Protein AF-A0AAD9JBN8-F1 (afdb_monomer)

Nearest PDB structures (foldseek):
  5cnj-assembly1_A  TM=7.579E-01  e=5.812E-12  Homo sapiens
  7c7s-assembly1_B  TM=8.172E-01  e=1.317E-11  Homo sapiens
  7mts-assembly1_A  TM=7.214E-01  e=2.409E-12  Homo sapiens
  8jd2-assembly1_3  TM=7.511E-01  e=1.237E-11  Homo sapiens
  3i09-assembly2_B  TM=7.087E-01  e=1.632E-10  Burkholderia mallei

Structure (mmCIF, N/CA/C/O backbone):
data_AF-A0AAD9JBN8-F1
#
_entry.id   AF-A0AAD9JBN8-F1
#
loop_
_atom_site.group_PDB
_atom_site.id
_atom_site.type_symbol
_atom_site.label_atom_id
_atom_site.label_alt_id
_atom_site.label_comp_id
_atom_site.label_asym_id
_atom_site.label_entity_id
_atom_site.label_seq_id
_atom_site.pdbx_PDB_ins_code
_atom_site.Cartn_x
_atom_site.Cartn_y
_atom_site.Cartn_z
_atom_site.occupancy
_atom_site.B_iso_or_equiv
_atom_site.auth_seq_id
_atom_site.auth_comp_id
_atom_site.auth_asym_id
_atom_site.auth_atom_id
_atom_site.pdbx_PDB_model_num
ATOM 1 N N . MET A 1 1 ? 44.262 -23.416 -54.778 1.00 40.41 1 MET A N 1
ATOM 2 C CA . MET A 1 1 ? 43.121 -22.488 -54.645 1.00 40.41 1 MET A CA 1
ATOM 3 C C . MET A 1 1 ? 42.119 -23.156 -53.715 1.00 40.41 1 MET A C 1
ATOM 5 O O . MET A 1 1 ? 41.357 -24.008 -54.142 1.00 40.41 1 MET A O 1
ATOM 9 N N . THR A 1 2 ? 42.292 -22.927 -52.417 1.00 37.28 2 THR A N 1
ATOM 10 C CA . THR A 1 2 ? 41.642 -23.644 -51.311 1.00 37.28 2 THR A CA 1
ATOM 11 C C . THR A 1 2 ? 40.340 -22.940 -50.945 1.00 37.28 2 THR A C 1
ATOM 13 O O . THR A 1 2 ? 40.356 -21.816 -50.453 1.00 37.28 2 THR A O 1
ATOM 16 N N . THR A 1 3 ? 39.213 -23.597 -51.203 1.00 43.03 3 THR A N 1
ATOM 17 C CA . THR A 1 3 ? 37.875 -23.110 -50.857 1.00 43.03 3 THR A CA 1
ATOM 18 C C . THR A 1 3 ? 37.605 -23.418 -49.385 1.00 43.03 3 THR A C 1
ATOM 20 O O . THR A 1 3 ? 37.298 -24.555 -49.033 1.00 43.03 3 THR A O 1
ATOM 23 N N . LEU A 1 4 ? 37.757 -22.422 -48.511 1.00 40.16 4 LEU A N 1
ATOM 24 C CA . LEU A 1 4 ? 37.350 -22.518 -47.109 1.00 40.16 4 LEU A CA 1
ATOM 25 C C . LEU A 1 4 ? 35.857 -22.165 -47.011 1.00 40.16 4 LEU A C 1
ATOM 27 O O . LEU A 1 4 ? 35.479 -20.997 -47.067 1.00 40.16 4 LEU A O 1
ATOM 31 N N . ILE A 1 5 ? 35.004 -23.183 -46.887 1.00 48.50 5 ILE A N 1
ATOM 32 C CA . ILE A 1 5 ? 33.603 -23.015 -46.491 1.00 48.50 5 ILE A CA 1
ATOM 33 C C . ILE A 1 5 ? 33.604 -22.851 -44.971 1.00 48.50 5 ILE A C 1
ATOM 35 O O . ILE A 1 5 ? 33.714 -23.823 -44.226 1.00 48.50 5 ILE A O 1
ATOM 39 N N . LEU A 1 6 ? 33.542 -21.602 -44.512 1.00 42.62 6 LEU A N 1
ATOM 40 C CA . LEU A 1 6 ? 33.352 -21.279 -43.104 1.00 42.62 6 LEU A CA 1
ATOM 41 C C . LEU A 1 6 ? 31.872 -21.516 -42.779 1.00 42.62 6 LEU A C 1
ATOM 43 O O . LEU A 1 6 ? 31.011 -20.692 -43.079 1.00 42.62 6 LEU A O 1
ATOM 47 N N . ILE A 1 7 ? 31.575 -22.691 -42.226 1.00 48.88 7 ILE A N 1
ATOM 48 C CA . ILE A 1 7 ? 30.265 -23.016 -41.663 1.00 48.88 7 ILE A CA 1
ATOM 49 C C . ILE A 1 7 ? 30.097 -22.134 -40.424 1.00 48.88 7 ILE A C 1
ATOM 51 O O . ILE A 1 7 ? 30.584 -22.457 -39.341 1.00 48.88 7 ILE A O 1
ATOM 55 N N . LEU A 1 8 ? 29.438 -20.989 -40.604 1.00 42.12 8 LEU A N 1
ATOM 56 C CA . LEU A 1 8 ? 28.838 -20.226 -39.519 1.00 42.12 8 LEU A CA 1
ATOM 57 C C . LEU A 1 8 ? 27.811 -21.140 -38.851 1.00 42.12 8 LEU A C 1
ATOM 59 O O . LEU A 1 8 ? 26.695 -21.315 -39.337 1.00 42.12 8 LEU A O 1
ATOM 63 N N . TRP A 1 9 ? 28.208 -21.742 -37.733 1.00 39.72 9 TRP A N 1
ATOM 64 C CA . TRP A 1 9 ? 27.266 -22.217 -36.736 1.00 39.72 9 TRP A CA 1
ATOM 65 C C . TRP A 1 9 ? 26.516 -20.991 -36.219 1.00 39.72 9 TRP A C 1
ATOM 67 O O . TRP A 1 9 ? 26.923 -20.349 -35.256 1.00 39.72 9 TRP A O 1
ATOM 77 N N . ILE A 1 10 ? 25.412 -20.658 -36.881 1.00 44.28 10 ILE A N 1
ATOM 78 C CA . ILE A 1 10 ? 24.325 -19.927 -36.247 1.00 44.28 10 ILE A CA 1
ATOM 79 C C . ILE A 1 10 ? 23.734 -20.932 -35.260 1.00 44.28 10 ILE A C 1
ATOM 81 O O . ILE A 1 10 ? 22.761 -21.627 -35.546 1.00 44.28 10 ILE A O 1
ATOM 85 N N . THR A 1 11 ? 24.360 -21.067 -34.090 1.00 46.62 11 THR A N 1
ATOM 86 C CA . THR A 1 11 ? 23.567 -21.410 -32.920 1.00 46.62 11 THR A CA 1
ATOM 87 C C . THR A 1 11 ? 22.576 -20.269 -32.820 1.00 46.62 11 THR A C 1
ATOM 89 O O . THR A 1 11 ? 22.980 -19.134 -32.572 1.00 46.62 11 THR A O 1
ATOM 92 N N . SER A 1 12 ? 21.310 -20.545 -33.123 1.00 48.62 12 SER A N 1
ATOM 93 C CA . SER A 1 12 ? 20.207 -19.704 -32.687 1.00 48.62 12 SER A CA 1
ATOM 94 C C . SER A 1 12 ? 20.442 -19.462 -31.199 1.00 48.62 12 SER A C 1
ATOM 96 O O . SER A 1 12 ? 20.239 -20.346 -30.367 1.00 48.62 12 SER A O 1
ATOM 98 N N . VAL A 1 13 ? 20.996 -18.295 -30.877 1.00 55.69 13 VAL A N 1
ATOM 99 C CA . VAL A 1 13 ? 20.848 -17.729 -29.551 1.00 55.69 13 VAL A CA 1
ATOM 100 C C . VAL A 1 13 ? 19.342 -17.586 -29.459 1.00 55.69 13 VAL A C 1
ATOM 102 O O . VAL A 1 13 ? 18.741 -16.902 -30.281 1.00 55.69 13 VAL A O 1
ATOM 105 N N . ALA A 1 14 ? 18.710 -18.372 -28.592 1.00 54.84 14 ALA A N 1
ATOM 106 C CA . ALA A 1 14 ? 17.320 -18.132 -28.262 1.00 54.84 14 ALA A CA 1
ATOM 107 C C . ALA A 1 14 ? 17.254 -16.656 -27.857 1.00 54.84 14 ALA A C 1
ATOM 109 O O . ALA A 1 14 ? 17.943 -16.286 -26.906 1.00 54.84 14 ALA A O 1
ATOM 110 N N . ASP A 1 15 ? 16.555 -15.826 -28.635 1.00 64.06 15 ASP A N 1
ATOM 111 C CA . ASP A 1 15 ? 16.485 -14.380 -28.426 1.00 64.06 15 ASP A CA 1
ATOM 112 C C . ASP A 1 15 ? 15.799 -14.119 -27.085 1.00 64.06 15 ASP A C 1
ATOM 114 O O . ASP A 1 15 ? 14.578 -14.030 -26.965 1.00 64.06 15 ASP A O 1
ATOM 118 N N . GLY A 1 16 ? 16.607 -14.112 -26.038 1.00 73.94 16 GLY A N 1
ATOM 119 C CA . GLY A 1 16 ? 16.173 -13.867 -24.688 1.00 73.94 16 GLY A CA 1
ATOM 120 C C . GLY A 1 16 ? 15.824 -12.412 -24.488 1.00 73.94 16 GLY A C 1
ATOM 121 O O . GLY A 1 16 ? 16.565 -11.525 -24.909 1.00 73.94 16 GLY A O 1
ATOM 122 N N . ILE A 1 17 ? 14.721 -12.159 -23.795 1.00 90.31 17 ILE A N 1
ATOM 123 C CA . ILE A 1 17 ? 14.355 -10.798 -23.411 1.00 90.31 17 ILE A CA 1
ATOM 124 C C . ILE A 1 17 ? 15.243 -10.370 -22.232 1.00 90.31 17 ILE A C 1
ATOM 126 O O . ILE A 1 17 ? 15.474 -11.142 -21.293 1.00 90.31 17 ILE A O 1
ATOM 130 N N . HIS A 1 18 ? 15.759 -9.142 -22.295 1.00 93.56 18 HIS A N 1
ATOM 131 C CA . HIS A 1 18 ? 16.408 -8.486 -21.164 1.00 93.56 18 HIS A CA 1
ATOM 132 C C . HIS A 1 18 ? 15.369 -7.678 -20.387 1.00 93.56 18 HIS A C 1
ATOM 134 O O . HIS A 1 18 ? 14.858 -6.694 -20.915 1.00 93.56 18 HIS A O 1
ATOM 140 N N . PHE A 1 19 ? 15.087 -8.079 -19.150 1.00 94.94 19 PHE A N 1
ATOM 141 C CA . PHE A 1 19 ? 14.144 -7.395 -18.271 1.00 94.94 19 PHE A CA 1
ATOM 142 C C . PHE A 1 19 ? 14.854 -6.410 -17.340 1.00 94.94 19 PHE A C 1
ATOM 144 O O . PHE A 1 19 ? 15.879 -6.725 -16.732 1.00 94.94 19 PHE A O 1
ATOM 151 N N . ARG A 1 20 ? 14.276 -5.228 -17.165 1.00 96.31 20 ARG A N 1
ATOM 152 C CA . ARG A 1 20 ? 14.742 -4.183 -16.251 1.00 96.31 20 ARG A CA 1
ATOM 153 C C . ARG A 1 20 ? 13.749 -4.058 -15.105 1.00 96.31 20 ARG A C 1
ATOM 155 O O . ARG A 1 20 ? 12.638 -3.569 -15.287 1.00 96.31 20 ARG A O 1
ATOM 162 N N . LEU A 1 21 ? 14.127 -4.520 -13.919 1.00 95.06 21 LEU A N 1
ATOM 163 C CA . LEU A 1 21 ? 13.255 -4.529 -12.745 1.00 95.06 21 LEU A CA 1
ATOM 164 C C . LEU A 1 21 ? 13.650 -3.390 -11.805 1.00 95.06 21 LEU A C 1
ATOM 166 O O . LEU A 1 21 ? 14.628 -3.491 -11.066 1.00 95.06 21 LEU A O 1
ATOM 170 N N . GLY A 1 22 ? 12.888 -2.301 -11.829 1.00 94.00 22 GLY A N 1
ATOM 171 C CA . GLY A 1 22 ? 13.108 -1.165 -10.945 1.00 94.00 22 GLY A CA 1
ATOM 172 C C . GLY A 1 22 ? 12.875 -1.536 -9.488 1.00 94.00 22 GLY A C 1
ATOM 173 O O . GLY A 1 22 ? 11.887 -2.191 -9.156 1.00 94.00 22 GLY A O 1
ATOM 174 N N . VAL A 1 23 ? 13.755 -1.093 -8.596 1.00 91.31 23 VAL A N 1
ATOM 175 C CA . VAL A 1 23 ? 13.549 -1.239 -7.153 1.00 91.31 23 VAL A CA 1
ATOM 176 C C . VAL A 1 23 ? 13.618 0.127 -6.496 1.00 91.31 23 VAL A C 1
ATOM 178 O O . VAL A 1 23 ? 14.628 0.822 -6.575 1.00 91.31 23 VAL A O 1
ATOM 181 N N . THR A 1 24 ? 12.548 0.496 -5.801 1.00 88.06 24 THR A N 1
ATOM 182 C CA . THR A 1 24 ? 12.489 1.717 -5.000 1.00 88.06 24 THR A CA 1
ATOM 183 C C . THR A 1 24 ? 12.071 1.386 -3.584 1.00 88.06 24 THR A C 1
ATOM 185 O O . THR A 1 24 ? 11.073 0.715 -3.372 1.00 88.06 24 THR A O 1
ATOM 188 N N . SER A 1 25 ? 12.837 1.820 -2.589 1.00 79.69 25 SER A N 1
ATOM 189 C CA . SER A 1 25 ? 12.494 1.624 -1.177 1.00 79.69 25 SER A CA 1
ATOM 190 C C . SER A 1 25 ? 13.163 2.688 -0.311 1.00 79.69 25 SER A C 1
ATOM 192 O O . SER A 1 25 ? 14.195 3.252 -0.672 1.00 79.69 25 SER A O 1
ATOM 194 N N . HIS A 1 26 ? 12.590 2.928 0.871 1.00 78.44 26 HIS A N 1
ATOM 195 C CA . HIS A 1 26 ? 13.175 3.791 1.895 1.00 78.44 26 HIS A CA 1
ATOM 196 C C . HIS A 1 26 ? 14.580 3.332 2.287 1.00 78.44 26 HIS A C 1
ATOM 198 O O . HIS A 1 26 ? 14.786 2.136 2.488 1.00 78.44 26 HIS A O 1
ATOM 204 N N . ALA A 1 27 ? 15.503 4.272 2.507 1.00 65.94 27 ALA A N 1
ATOM 205 C CA . ALA A 1 27 ? 16.929 4.011 2.739 1.00 65.94 27 ALA A CA 1
ATOM 206 C C . ALA A 1 27 ? 17.256 2.911 3.768 1.00 65.94 27 ALA A C 1
ATOM 208 O O . ALA A 1 27 ? 18.184 2.137 3.575 1.00 65.94 27 ALA A O 1
ATOM 209 N N . VAL A 1 28 ? 16.466 2.782 4.836 1.00 64.25 28 VAL A N 1
ATOM 210 C CA . VAL A 1 28 ? 16.678 1.734 5.857 1.00 64.25 28 VAL A CA 1
ATOM 211 C C . VAL A 1 28 ? 16.248 0.344 5.373 1.00 64.25 28 VAL A C 1
ATOM 213 O O . VAL A 1 28 ? 16.842 -0.657 5.765 1.00 64.25 28 VAL A O 1
ATOM 216 N N . LYS A 1 29 ? 15.201 0.263 4.542 1.00 63.22 29 LYS A N 1
ATOM 217 C CA . LYS A 1 29 ? 14.656 -1.008 4.035 1.00 63.22 29 LYS A CA 1
ATOM 218 C C . LYS A 1 29 ? 15.146 -1.368 2.626 1.00 63.22 29 LYS A C 1
ATOM 220 O O . LYS A 1 29 ? 14.964 -2.497 2.179 1.00 63.22 29 LYS A O 1
ATOM 225 N N . ALA A 1 30 ? 15.795 -0.410 1.974 1.00 61.91 30 ALA A N 1
ATOM 226 C CA . ALA A 1 30 ? 16.351 -0.462 0.635 1.00 61.91 30 ALA A CA 1
ATOM 227 C C . A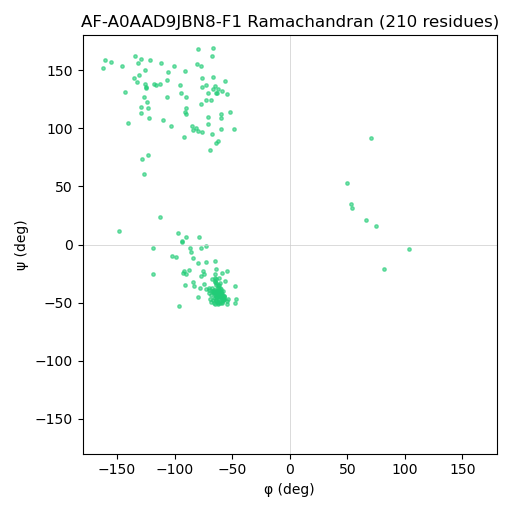LA A 1 30 ? 17.189 -1.715 0.337 1.00 61.91 30 ALA A C 1
ATOM 229 O O . ALA A 1 30 ? 16.880 -2.404 -0.640 1.00 61.91 30 ALA A O 1
ATOM 230 N N . PRO A 1 31 ? 18.165 -2.096 1.189 1.00 66.81 31 PRO A N 1
ATOM 231 C CA . PRO A 1 31 ? 19.002 -3.256 0.898 1.00 66.81 31 PRO A CA 1
ATOM 232 C C . PRO A 1 31 ? 18.211 -4.569 0.877 1.00 66.81 31 PRO A C 1
ATOM 234 O O . PRO A 1 31 ? 18.526 -5.459 0.094 1.00 66.81 31 PRO A O 1
ATOM 237 N N . TYR A 1 32 ? 17.159 -4.688 1.696 1.00 78.19 32 TYR A N 1
ATOM 238 C CA . TYR A 1 32 ? 16.372 -5.919 1.786 1.00 78.19 32 TYR A CA 1
ATOM 239 C C . TYR A 1 32 ? 15.490 -6.132 0.557 1.00 78.19 32 TYR A C 1
ATOM 241 O O . TYR A 1 32 ? 15.354 -7.264 0.105 1.00 78.19 32 TYR A O 1
ATOM 249 N N . ALA A 1 33 ? 14.905 -5.062 0.008 1.00 76.00 33 ALA A N 1
ATOM 250 C CA . ALA A 1 33 ? 14.062 -5.160 -1.182 1.00 76.00 33 ALA A CA 1
ATOM 251 C C . ALA A 1 33 ? 14.885 -5.571 -2.413 1.00 76.00 33 ALA A C 1
ATOM 253 O O . ALA A 1 33 ? 14.510 -6.514 -3.105 1.00 76.00 33 ALA A O 1
ATOM 254 N N . GLY A 1 34 ? 16.033 -4.920 -2.638 1.00 80.06 34 GLY A N 1
ATOM 255 C CA . GLY A 1 34 ? 16.933 -5.269 -3.741 1.00 80.06 34 GLY A CA 1
ATOM 256 C C . GLY A 1 34 ? 17.486 -6.689 -3.609 1.00 80.06 34 GLY A C 1
ATOM 257 O O . GLY A 1 34 ? 17.379 -7.474 -4.546 1.00 80.06 34 GLY A O 1
ATOM 258 N N . ALA A 1 35 ? 17.985 -7.057 -2.422 1.00 85.38 35 ALA A N 1
ATOM 259 C CA . ALA A 1 35 ? 18.499 -8.404 -2.174 1.00 85.38 35 ALA A CA 1
ATOM 260 C C . ALA A 1 35 ? 17.431 -9.488 -2.381 1.00 85.38 35 ALA A C 1
ATOM 262 O O . ALA A 1 35 ? 17.721 -10.523 -2.975 1.00 85.38 35 ALA A O 1
ATOM 263 N N . ALA A 1 36 ? 16.190 -9.251 -1.940 1.00 87.44 36 ALA A N 1
ATOM 264 C CA . ALA A 1 36 ? 15.096 -10.197 -2.139 1.00 87.44 36 ALA A CA 1
ATOM 265 C C . ALA A 1 36 ? 14.782 -10.417 -3.628 1.00 87.44 36 ALA A C 1
ATOM 267 O O . ALA A 1 36 ? 14.584 -11.561 -4.037 1.00 87.44 36 ALA A O 1
ATOM 268 N N . VAL A 1 37 ? 14.774 -9.350 -4.438 1.00 89.31 37 VAL A N 1
ATOM 269 C CA . VAL A 1 37 ? 14.566 -9.452 -5.892 1.00 89.31 37 VAL A CA 1
ATOM 270 C C . VAL A 1 37 ? 15.713 -10.224 -6.547 1.00 89.31 37 VAL A C 1
ATOM 272 O O . VAL A 1 37 ? 15.449 -11.176 -7.280 1.00 89.31 37 VAL A O 1
ATOM 275 N N . SER A 1 38 ? 16.970 -9.897 -6.229 1.00 90.94 38 SER A N 1
ATOM 276 C CA . SER A 1 38 ? 18.133 -10.622 -6.762 1.00 90.94 38 SER A CA 1
ATOM 277 C C . SER A 1 38 ? 18.093 -12.111 -6.411 1.00 90.94 38 SER A C 1
ATOM 279 O O . SER A 1 38 ? 18.215 -12.956 -7.293 1.00 90.94 38 SER A O 1
ATOM 281 N N . MET A 1 39 ? 17.824 -12.451 -5.146 1.00 93.88 39 MET A N 1
ATOM 282 C CA . MET A 1 39 ? 17.721 -13.846 -4.705 1.00 93.88 39 MET A CA 1
ATOM 283 C C . MET A 1 39 ? 16.582 -14.602 -5.402 1.00 93.88 39 MET A C 1
ATOM 285 O O . MET A 1 39 ? 16.717 -15.793 -5.691 1.00 93.88 39 MET A O 1
ATOM 289 N N . ALA A 1 40 ? 15.453 -13.936 -5.664 1.00 92.81 40 ALA A N 1
ATOM 290 C CA . ALA A 1 40 ? 14.335 -14.538 -6.383 1.00 92.81 40 ALA A CA 1
ATOM 291 C C . ALA A 1 40 ? 14.695 -14.839 -7.847 1.00 92.81 40 ALA A C 1
ATOM 293 O O . ALA A 1 40 ? 14.364 -15.919 -8.339 1.00 92.81 40 ALA A O 1
ATOM 294 N N . ILE A 1 41 ? 15.415 -13.930 -8.515 1.00 93.44 41 ILE A N 1
ATOM 295 C CA . ILE A 1 41 ? 15.917 -14.131 -9.883 1.00 93.44 41 ILE A CA 1
ATOM 296 C C . ILE A 1 41 ? 16.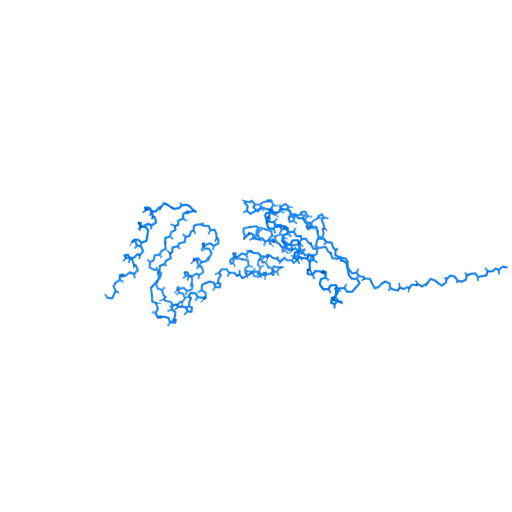915 -15.288 -9.918 1.00 93.44 41 ILE A C 1
ATOM 298 O O . ILE A 1 41 ? 16.753 -16.200 -10.729 1.00 93.44 41 ILE A O 1
ATOM 302 N N . ASP A 1 42 ? 17.895 -15.302 -9.009 1.00 94.50 42 ASP A N 1
ATOM 303 C CA . ASP A 1 42 ? 18.906 -16.363 -8.934 1.00 94.50 42 ASP A CA 1
ATOM 304 C C . ASP A 1 42 ? 18.253 -17.735 -8.750 1.00 94.50 42 ASP A C 1
ATOM 306 O O . ASP A 1 42 ? 18.591 -18.709 -9.430 1.00 94.50 42 ASP A O 1
ATOM 310 N N . ARG A 1 43 ? 17.261 -17.814 -7.858 1.00 96.31 43 ARG A N 1
ATOM 311 C CA . ARG A 1 43 ? 16.497 -19.041 -7.640 1.00 96.31 43 ARG A CA 1
ATOM 312 C C . ARG A 1 43 ? 15.737 -19.468 -8.895 1.00 96.31 43 ARG A C 1
ATOM 314 O O . ARG A 1 43 ? 15.847 -20.625 -9.292 1.00 96.31 43 ARG A O 1
ATOM 321 N N . ALA A 1 44 ? 14.998 -18.561 -9.527 1.00 95.12 44 ALA A N 1
ATOM 322 C CA . ALA A 1 44 ? 14.226 -18.870 -10.729 1.00 95.12 44 ALA A CA 1
ATOM 323 C C . ALA A 1 44 ? 15.125 -19.276 -11.913 1.00 95.12 44 ALA A C 1
ATOM 325 O O . ALA A 1 44 ? 14.762 -20.149 -12.706 1.00 95.12 44 ALA A O 1
ATOM 326 N N . HIS A 1 45 ? 16.325 -18.700 -12.007 1.00 93.44 45 HIS A N 1
ATOM 327 C CA . HIS A 1 45 ? 17.336 -19.103 -12.979 1.00 93.44 45 HIS A CA 1
ATOM 328 C C . HIS A 1 45 ? 17.841 -20.527 -12.703 1.00 93.44 45 HIS A C 1
ATOM 330 O O . HIS A 1 45 ? 17.869 -21.355 -13.615 1.00 93.44 45 HIS A O 1
ATOM 336 N N . ASN A 1 46 ? 18.154 -20.847 -11.443 1.00 94.50 46 ASN A N 1
ATOM 337 C CA . ASN A 1 46 ? 18.595 -22.185 -11.032 1.00 94.50 46 ASN A CA 1
ATOM 338 C C . ASN A 1 46 ? 17.511 -23.259 -11.221 1.00 94.50 46 ASN A C 1
ATOM 340 O O . ASN A 1 46 ? 17.827 -24.404 -11.536 1.00 94.50 46 ASN A O 1
ATOM 344 N N . GLU A 1 47 ? 16.236 -22.891 -11.085 1.00 96.38 47 GLU A N 1
ATOM 345 C CA . GLU A 1 47 ? 15.087 -23.760 -11.382 1.00 96.38 47 GLU A CA 1
ATOM 346 C C . GLU A 1 47 ? 14.809 -23.883 -12.897 1.00 96.38 47 GLU A C 1
ATOM 348 O O . GLU A 1 47 ? 13.943 -24.648 -13.322 1.00 96.38 47 GLU A O 1
ATOM 353 N N . GLY A 1 48 ? 15.562 -23.167 -13.741 1.00 93.31 48 GLY A N 1
ATOM 354 C CA . GLY A 1 48 ? 15.452 -23.229 -15.196 1.00 93.31 48 GLY A CA 1
ATOM 355 C C . GLY A 1 48 ? 14.229 -22.510 -15.770 1.00 93.31 48 GLY A C 1
ATOM 356 O O . GLY A 1 48 ? 13.903 -22.743 -16.936 1.00 93.31 48 GLY A O 1
ATOM 357 N N . LEU A 1 49 ? 13.575 -21.643 -14.986 1.00 93.81 49 LEU A N 1
ATOM 358 C CA . LEU A 1 49 ? 12.389 -20.874 -15.390 1.00 93.81 49 LEU A CA 1
ATOM 359 C C . LEU A 1 49 ? 12.737 -19.698 -16.315 1.00 93.81 49 LEU A C 1
ATOM 361 O O . LEU A 1 49 ? 11.889 -19.236 -17.070 1.00 93.81 49 LEU A O 1
ATOM 365 N N . LEU A 1 50 ? 13.985 -19.226 -16.266 1.00 92.56 50 LEU A N 1
ATOM 366 C CA . LEU A 1 50 ? 14.438 -17.995 -16.925 1.00 92.56 50 LEU A CA 1
ATOM 367 C C . LEU A 1 50 ? 15.424 -18.251 -18.078 1.00 92.56 50 LEU A C 1
ATOM 369 O O . LEU A 1 50 ? 16.222 -17.383 -18.422 1.00 92.56 50 LEU A O 1
ATOM 373 N N . LYS A 1 51 ? 15.411 -19.447 -18.683 1.00 89.62 51 LYS A N 1
ATOM 374 C CA . LYS A 1 51 ? 16.367 -19.820 -19.744 1.00 89.62 51 LYS A CA 1
ATOM 375 C C . LYS A 1 51 ? 16.358 -18.810 -20.890 1.00 89.62 51 LYS A C 1
ATOM 377 O O . LYS A 1 51 ? 15.300 -18.478 -21.413 1.00 89.62 51 LYS A O 1
ATOM 382 N N . GLY A 1 52 ? 17.543 -18.345 -21.275 1.00 89.19 52 GLY A N 1
ATOM 383 C CA . GLY A 1 52 ? 17.734 -17.333 -22.314 1.00 89.19 52 GLY A CA 1
ATOM 384 C C . GLY A 1 52 ? 17.540 -15.895 -21.831 1.00 89.19 52 GLY A C 1
ATOM 385 O O . GLY A 1 52 ? 18.106 -15.000 -22.433 1.00 89.19 52 GLY A O 1
ATOM 386 N N . HIS A 1 53 ? 16.831 -15.648 -20.730 1.00 92.50 53 HIS A N 1
ATOM 387 C CA . HIS A 1 53 ? 16.466 -14.301 -20.289 1.00 92.50 53 HIS A CA 1
ATOM 388 C C . HIS A 1 53 ? 17.517 -13.707 -19.349 1.00 92.50 53 HIS A C 1
ATOM 390 O O . HIS A 1 53 ? 18.177 -14.424 -18.595 1.00 92.50 53 HIS A O 1
ATOM 396 N N . THR A 1 54 ? 17.660 -12.383 -19.375 1.00 93.00 54 THR A N 1
ATOM 397 C CA . THR A 1 54 ? 18.611 -11.656 -18.516 1.00 93.00 54 THR A CA 1
ATOM 398 C C . THR A 1 54 ? 17.917 -10.515 -17.786 1.00 93.00 54 THR A C 1
ATOM 400 O O . THR A 1 54 ? 16.843 -10.083 -18.195 1.00 93.00 54 THR A O 1
ATOM 403 N N . PHE A 1 55 ? 18.514 -10.049 -16.688 1.00 94.06 55 PHE A N 1
ATOM 404 C CA . PHE A 1 55 ? 17.889 -9.083 -15.788 1.00 94.06 55 PHE A CA 1
ATOM 405 C C . PHE A 1 55 ? 18.867 -7.976 -15.397 1.00 94.06 55 PHE A C 1
ATOM 407 O O . PHE A 1 55 ? 20.048 -8.241 -15.171 1.00 94.06 55 PHE A O 1
ATOM 414 N N . SER A 1 56 ? 18.367 -6.750 -15.268 1.00 94.44 56 SER A N 1
ATOM 415 C CA . SER A 1 56 ? 19.029 -5.647 -14.566 1.00 94.44 56 SER A CA 1
ATOM 416 C C . SER A 1 56 ? 18.096 -5.074 -13.504 1.00 94.44 56 SER A C 1
ATOM 418 O O . SER A 1 56 ? 16.874 -5.155 -13.625 1.00 94.44 56 SER A O 1
ATOM 420 N N . ILE A 1 57 ? 18.675 -4.544 -12.425 1.00 92.69 57 ILE A N 1
ATOM 421 C CA . ILE A 1 57 ? 17.923 -4.109 -11.243 1.00 92.69 57 ILE A CA 1
ATOM 422 C C . ILE A 1 57 ? 18.322 -2.668 -10.892 1.00 92.69 57 ILE A C 1
ATOM 424 O O . ILE A 1 57 ? 19.098 -2.459 -9.953 1.00 92.69 57 ILE A O 1
ATOM 428 N N . PRO A 1 58 ? 17.874 -1.660 -11.667 1.00 92.50 58 PRO A N 1
ATOM 429 C CA . PRO A 1 58 ? 18.133 -0.269 -11.329 1.00 92.50 58 PRO A CA 1
ATOM 430 C C . PRO A 1 58 ? 17.459 0.076 -9.999 1.00 92.50 58 PRO A C 1
ATOM 432 O O . PRO A 1 58 ? 16.282 -0.213 -9.768 1.00 92.50 58 PRO A O 1
ATOM 435 N N . TYR A 1 59 ? 18.231 0.684 -9.102 1.00 88.50 59 TYR A N 1
ATOM 436 C CA . TYR A 1 59 ? 17.809 0.969 -7.737 1.00 88.50 59 TYR A CA 1
ATOM 437 C C . TYR A 1 59 ? 17.661 2.478 -7.511 1.00 88.50 59 TYR A C 1
ATOM 439 O O . TYR A 1 59 ? 18.531 3.246 -7.931 1.00 88.50 59 TYR A O 1
ATOM 447 N N . ARG A 1 60 ? 16.604 2.901 -6.804 1.00 89.38 60 ARG A N 1
ATOM 448 C CA . ARG A 1 60 ? 16.401 4.284 -6.335 1.00 89.38 60 ARG A CA 1
ATOM 449 C C . ARG A 1 60 ? 15.997 4.345 -4.857 1.00 89.38 60 ARG A C 1
ATOM 451 O O . ARG A 1 60 ? 15.238 3.519 -4.346 1.00 89.38 60 ARG A O 1
ATOM 458 N N . LEU A 1 61 ? 16.543 5.318 -4.128 1.00 83.44 61 LEU A N 1
ATOM 459 C CA . LEU A 1 61 ? 16.335 5.467 -2.683 1.00 83.44 61 LEU A CA 1
ATOM 460 C C . LEU A 1 61 ? 15.154 6.392 -2.391 1.00 83.44 61 LEU A C 1
ATOM 462 O O . LEU A 1 61 ? 15.320 7.592 -2.227 1.00 83.44 61 LEU A O 1
ATOM 466 N N . GLY A 1 62 ? 13.967 5.812 -2.236 1.00 76.38 62 GLY A N 1
ATOM 467 C CA . GLY A 1 62 ? 12.775 6.563 -1.857 1.00 76.38 62 GLY A CA 1
ATOM 468 C C . GLY A 1 62 ? 12.812 7.148 -0.439 1.00 76.38 62 GLY A C 1
ATOM 469 O O . GLY A 1 62 ? 13.615 6.777 0.423 1.00 76.38 62 GLY A O 1
ATOM 470 N N . SER A 1 63 ? 11.845 8.023 -0.164 1.00 78.06 63 SER A N 1
ATOM 471 C CA . SER A 1 63 ? 11.572 8.585 1.160 1.00 78.06 63 SER A CA 1
ATOM 472 C C . SER A 1 63 ? 10.113 8.356 1.539 1.00 78.06 63 SER A C 1
ATOM 474 O O . SER A 1 63 ? 9.220 8.550 0.729 1.00 78.06 63 SER A O 1
ATOM 476 N N . CYS A 1 64 ? 9.859 7.987 2.795 1.00 81.50 64 CYS A N 1
ATOM 477 C CA . CYS A 1 64 ? 8.503 7.897 3.346 1.00 81.50 64 CYS A CA 1
ATOM 478 C C . CYS A 1 64 ? 7.980 9.228 3.889 1.00 81.50 64 CYS A C 1
ATOM 480 O O . CYS A 1 64 ? 6.847 9.296 4.352 1.00 81.50 64 CYS A O 1
ATOM 482 N N . LYS A 1 65 ? 8.828 10.260 3.921 1.00 79.50 65 LYS A N 1
ATOM 483 C CA . LYS A 1 65 ? 8.472 11.574 4.466 1.00 79.50 65 LYS A CA 1
ATOM 484 C C . LYS A 1 65 ? 7.950 12.522 3.398 1.00 79.50 65 LYS A C 1
ATOM 486 O O . LYS A 1 65 ? 7.248 13.463 3.735 1.00 79.50 65 LYS A O 1
ATOM 491 N N . ASP A 1 66 ? 8.334 12.282 2.150 1.00 86.06 66 ASP A N 1
ATOM 492 C CA . ASP A 1 66 ? 8.037 13.166 1.038 1.00 86.06 66 ASP A CA 1
ATOM 493 C C . ASP A 1 66 ? 7.686 12.338 -0.208 1.00 86.06 66 ASP A C 1
ATOM 495 O O . ASP A 1 66 ? 8.580 11.744 -0.824 1.00 86.06 66 ASP A O 1
ATOM 499 N N . PRO A 1 67 ? 6.393 12.266 -0.572 1.00 89.31 67 PRO A N 1
ATOM 500 C CA . PRO A 1 67 ? 5.949 11.605 -1.792 1.00 89.31 67 PRO A CA 1
ATOM 501 C C . PRO A 1 67 ? 6.555 12.190 -3.071 1.00 89.31 67 PRO A C 1
ATOM 503 O O . PRO A 1 67 ? 6.663 11.454 -4.051 1.00 89.31 67 PRO A O 1
ATOM 506 N N . ALA A 1 68 ? 6.990 13.458 -3.076 1.00 91.19 68 ALA A N 1
ATOM 507 C CA . ALA A 1 68 ? 7.605 14.074 -4.251 1.00 91.19 68 ALA A CA 1
ATOM 508 C C . ALA A 1 68 ? 8.934 13.398 -4.617 1.00 91.19 68 ALA A C 1
ATOM 510 O O . ALA A 1 68 ? 9.174 13.131 -5.788 1.00 91.19 68 ALA A O 1
ATOM 511 N N . ILE A 1 69 ? 9.745 13.015 -3.623 1.00 90.06 69 ILE A N 1
ATOM 512 C CA . ILE A 1 69 ? 10.981 12.238 -3.845 1.00 90.06 69 ILE A CA 1
ATOM 513 C C . ILE A 1 69 ? 10.651 10.863 -4.442 1.00 90.06 69 ILE A C 1
ATOM 515 O O . ILE A 1 69 ? 11.339 10.365 -5.326 1.00 90.06 69 ILE A O 1
ATOM 519 N N . GLY A 1 70 ? 9.576 10.229 -3.966 1.00 90.19 70 GLY A N 1
ATOM 520 C CA . GLY A 1 70 ? 9.111 8.967 -4.540 1.00 90.19 70 GLY A CA 1
ATOM 521 C C . GLY A 1 70 ? 8.680 9.103 -6.001 1.00 90.19 70 GLY A C 1
ATOM 522 O O . GLY A 1 70 ? 8.948 8.203 -6.792 1.00 90.19 70 GLY A O 1
ATOM 523 N N . MET A 1 71 ? 8.043 10.223 -6.347 1.00 92.94 71 MET A N 1
ATOM 524 C CA . MET A 1 71 ? 7.638 10.549 -7.713 1.00 92.94 71 MET A CA 1
ATOM 525 C C . MET A 1 71 ? 8.835 10.822 -8.628 1.00 92.94 71 MET A C 1
ATOM 527 O O . MET A 1 71 ? 8.867 10.298 -9.734 1.00 92.94 71 MET A O 1
ATOM 531 N N . ASP A 1 72 ? 9.828 11.573 -8.156 1.00 93.00 72 ASP A N 1
ATOM 532 C CA . ASP A 1 72 ? 11.075 11.836 -8.886 1.00 93.00 72 ASP A CA 1
ATOM 533 C C . ASP A 1 72 ? 11.752 10.521 -9.308 1.00 93.00 72 ASP A C 1
ATOM 535 O O . ASP A 1 72 ? 11.995 10.268 -10.484 1.00 93.00 72 ASP A O 1
ATOM 539 N N . HIS A 1 73 ? 11.890 9.581 -8.370 1.00 91.81 73 HIS A N 1
ATOM 540 C CA . HIS A 1 73 ? 12.420 8.252 -8.675 1.00 91.81 73 HIS A CA 1
ATOM 541 C C . HIS A 1 73 ? 11.518 7.402 -9.570 1.00 91.81 73 HIS A C 1
ATOM 543 O O . HIS A 1 73 ? 12.020 6.546 -10.296 1.00 91.81 73 HIS A O 1
ATOM 549 N N . ALA A 1 74 ? 10.197 7.586 -9.512 1.00 94.06 74 ALA A N 1
ATOM 550 C CA . ALA A 1 74 ? 9.294 6.912 -10.438 1.00 94.06 74 ALA A CA 1
ATOM 551 C C . ALA A 1 74 ? 9.538 7.395 -11.874 1.00 94.06 74 ALA A C 1
ATOM 553 O O . ALA A 1 74 ? 9.607 6.567 -12.781 1.00 94.06 74 ALA A O 1
ATOM 554 N N . ILE A 1 75 ? 9.738 8.703 -12.058 1.00 95.56 75 ILE A N 1
ATOM 555 C CA . ILE A 1 75 ? 10.091 9.303 -13.348 1.00 95.56 75 ILE A CA 1
ATOM 556 C C . ILE A 1 75 ? 11.438 8.758 -13.828 1.00 95.56 75 ILE A C 1
ATOM 558 O O . ILE A 1 75 ? 11.507 8.239 -14.936 1.00 95.56 75 ILE A O 1
ATOM 562 N N . GLU A 1 76 ? 12.481 8.764 -12.994 1.00 95.38 76 GLU A N 1
ATOM 563 C CA . GLU A 1 76 ? 13.795 8.209 -13.364 1.00 95.38 76 GLU A CA 1
ATOM 564 C C . GLU A 1 76 ? 13.704 6.729 -13.788 1.00 95.38 76 GLU A C 1
ATOM 566 O O . GLU A 1 76 ? 14.242 6.327 -14.821 1.00 95.38 76 GLU A O 1
ATOM 571 N N . LEU A 1 77 ? 12.991 5.895 -13.021 1.00 95.69 77 LEU A N 1
ATOM 572 C CA . LEU A 1 77 ? 12.852 4.468 -13.328 1.00 95.69 77 LEU A CA 1
ATOM 573 C C . LEU A 1 77 ? 12.088 4.228 -14.642 1.00 95.69 77 LEU A C 1
ATOM 575 O O . LEU A 1 77 ? 12.480 3.378 -15.443 1.00 95.69 77 LEU A O 1
ATOM 579 N N . VAL A 1 78 ? 10.997 4.954 -14.879 1.00 96.94 78 VAL A N 1
ATOM 580 C CA . VAL A 1 78 ? 10.155 4.753 -16.071 1.00 96.94 78 VAL A CA 1
ATOM 581 C C . VAL A 1 78 ? 10.762 5.414 -17.304 1.00 96.94 78 VAL A C 1
ATOM 583 O O . VAL A 1 78 ? 10.801 4.813 -18.380 1.00 96.94 78 VAL A O 1
ATOM 586 N N . GLU A 1 79 ? 11.239 6.648 -17.178 1.00 96.88 79 GLU A N 1
ATOM 587 C CA . GLU A 1 79 ? 11.663 7.459 -18.314 1.00 96.88 79 GLU A CA 1
ATOM 588 C C . GLU A 1 79 ? 13.142 7.302 -18.660 1.00 96.88 79 GLU A C 1
ATOM 590 O O . GLU A 1 79 ? 13.460 7.308 -19.851 1.00 96.88 79 GLU A O 1
ATOM 595 N N . GLU A 1 80 ? 14.035 7.112 -17.691 1.00 96.12 80 GLU A N 1
ATOM 596 C CA . GLU A 1 80 ? 15.472 6.975 -17.965 1.00 96.12 80 GLU A CA 1
ATOM 597 C C . GLU A 1 80 ? 15.880 5.505 -18.049 1.00 96.12 80 GLU A C 1
ATOM 599 O O . GLU A 1 80 ? 16.439 5.064 -19.054 1.00 96.12 80 GLU A O 1
ATOM 604 N N . GLU A 1 81 ? 15.545 4.728 -17.018 1.00 96.44 81 GLU A N 1
ATOM 605 C CA . GLU A 1 81 ? 15.944 3.319 -16.913 1.00 96.44 81 GLU A CA 1
ATOM 606 C C . GLU A 1 81 ? 15.064 2.391 -17.762 1.00 96.44 81 GLU A C 1
ATOM 608 O O . GLU A 1 81 ? 15.448 1.250 -18.023 1.00 96.44 81 GLU A O 1
ATOM 613 N N . LYS A 1 82 ? 13.894 2.868 -18.215 1.00 96.62 82 LYS A N 1
ATOM 614 C CA . LYS A 1 82 ? 12.927 2.111 -19.031 1.00 96.62 82 LYS A CA 1
ATOM 615 C C . LYS A 1 82 ? 12.609 0.742 -18.421 1.00 96.62 82 LYS A C 1
ATOM 617 O O . LYS A 1 82 ? 12.775 -0.292 -19.080 1.00 96.62 82 LYS A O 1
ATOM 622 N N . VAL A 1 83 ? 12.223 0.748 -17.144 1.00 97.56 83 VAL A N 1
ATOM 623 C CA . VAL A 1 83 ? 11.891 -0.471 -16.395 1.00 97.56 83 VAL A CA 1
ATOM 624 C C . VAL A 1 83 ? 10.631 -1.153 -16.923 1.00 97.56 83 VAL A C 1
ATOM 626 O O . VAL A 1 83 ? 9.662 -0.492 -17.285 1.00 97.56 83 VAL A O 1
ATOM 629 N N . ASP A 1 84 ? 10.633 -2.483 -16.903 1.00 97.06 84 ASP A N 1
ATOM 630 C CA . ASP A 1 84 ? 9.490 -3.320 -17.280 1.00 97.06 84 ASP A CA 1
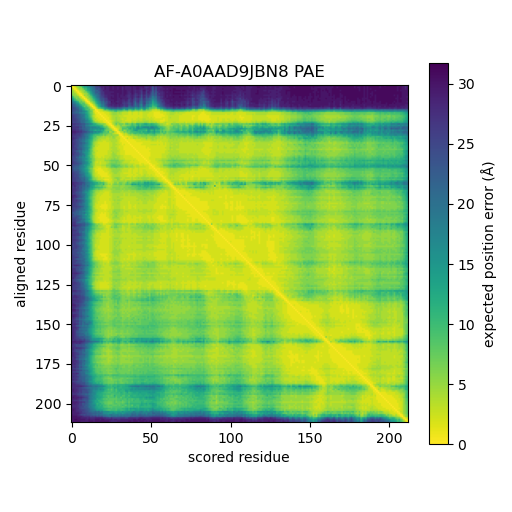ATOM 63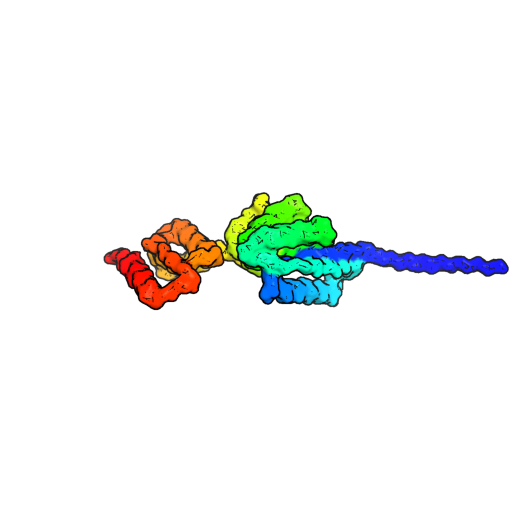1 C C . ASP A 1 84 ? 8.541 -3.573 -16.099 1.00 97.06 84 ASP A C 1
ATOM 633 O O . ASP A 1 84 ? 7.384 -3.930 -16.292 1.00 97.06 84 ASP A O 1
ATOM 637 N N . ALA A 1 85 ? 9.030 -3.428 -14.863 1.00 96.06 85 ALA A N 1
ATOM 638 C CA . ALA A 1 85 ? 8.246 -3.542 -13.635 1.00 96.06 85 ALA A CA 1
ATOM 639 C C . ALA A 1 85 ? 8.961 -2.857 -12.464 1.00 96.06 85 ALA A C 1
ATOM 641 O O . ALA A 1 85 ? 10.185 -2.705 -12.483 1.00 96.06 85 ALA A O 1
ATOM 642 N N . VAL A 1 86 ? 8.211 -2.497 -11.417 1.00 94.81 86 VAL A N 1
ATOM 643 C CA . VAL A 1 86 ? 8.756 -1.854 -10.209 1.00 94.81 86 VAL A CA 1
ATOM 644 C C . VAL A 1 86 ? 8.405 -2.616 -8.933 1.00 94.81 86 VAL A C 1
ATOM 646 O O . VAL A 1 86 ? 7.254 -2.976 -8.696 1.00 94.81 86 VAL A O 1
ATOM 649 N N . PHE A 1 87 ? 9.395 -2.790 -8.058 1.00 92.25 87 PHE A N 1
ATOM 650 C CA . PHE A 1 87 ? 9.294 -3.434 -6.749 1.00 92.25 87 PHE A CA 1
ATOM 651 C C . PHE A 1 87 ? 9.723 -2.487 -5.617 1.00 92.25 87 PHE A C 1
ATOM 653 O O . PHE A 1 87 ? 10.496 -1.553 -5.816 1.00 92.25 87 PHE A O 1
ATOM 660 N N . GLY A 1 88 ? 9.285 -2.772 -4.387 1.00 82.88 88 GLY A N 1
ATOM 661 C CA . GLY A 1 88 ? 9.938 -2.251 -3.174 1.00 82.88 88 GLY A CA 1
ATOM 662 C C . GLY A 1 88 ? 9.245 -1.097 -2.443 1.00 82.88 88 GLY A C 1
ATOM 663 O O . GLY A 1 88 ? 9.690 -0.722 -1.360 1.00 82.88 88 GL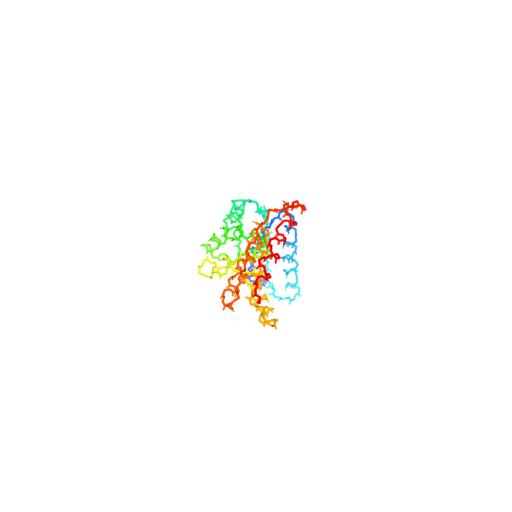Y A O 1
ATOM 664 N N . LEU A 1 89 ? 8.142 -0.558 -2.956 1.00 87.94 89 LEU A N 1
ATOM 665 C CA . LEU A 1 89 ? 7.429 0.544 -2.305 1.00 87.94 89 LEU A CA 1
ATOM 666 C C . LEU A 1 89 ? 6.866 0.116 -0.935 1.00 87.94 89 LEU A C 1
ATOM 668 O O . LEU A 1 89 ? 6.184 -0.908 -0.821 1.00 87.94 89 LEU A O 1
ATOM 672 N N . ILE A 1 90 ? 7.120 0.913 0.108 1.00 86.44 90 ILE A N 1
ATOM 673 C CA . ILE A 1 90 ? 6.729 0.562 1.485 1.00 86.44 90 ILE A CA 1
ATOM 674 C C . ILE A 1 90 ? 5.748 1.522 2.156 1.00 86.44 90 ILE A C 1
ATOM 676 O O . ILE A 1 90 ? 5.059 1.111 3.083 1.00 86.44 90 ILE A O 1
ATOM 680 N N . CYS A 1 91 ? 5.703 2.788 1.749 1.00 87.62 91 CYS A N 1
ATOM 681 C CA . CYS A 1 91 ? 4.907 3.808 2.427 1.00 87.62 91 CYS A CA 1
ATOM 682 C C . CYS A 1 91 ? 3.690 4.155 1.586 1.00 87.62 91 CYS A C 1
ATOM 684 O O . CYS A 1 91 ? 3.813 4.439 0.396 1.00 87.62 91 CYS A O 1
ATOM 686 N N . SER A 1 92 ? 2.516 4.070 2.208 1.00 90.88 92 SER A N 1
ATOM 687 C CA . SER A 1 92 ? 1.229 4.131 1.521 1.00 90.88 92 SER A CA 1
ATOM 688 C C . SER A 1 92 ? 1.051 5.425 0.732 1.00 90.88 92 SER A C 1
ATOM 690 O O . SER A 1 92 ? 0.586 5.378 -0.400 1.00 90.88 92 SER A O 1
ATOM 692 N N . GLU A 1 93 ? 1.491 6.552 1.283 1.00 90.50 93 GLU A N 1
ATOM 693 C CA . GLU A 1 93 ? 1.421 7.870 0.651 1.00 90.50 93 GLU A CA 1
ATOM 694 C C . GLU A 1 93 ? 2.240 7.912 -0.649 1.00 90.50 93 GLU A C 1
ATOM 696 O O . GLU A 1 93 ? 1.779 8.419 -1.670 1.00 90.50 93 GLU A O 1
ATOM 701 N N . VAL A 1 94 ? 3.428 7.301 -0.639 1.00 91.44 94 VAL A N 1
ATOM 702 C CA . VAL A 1 94 ? 4.298 7.185 -1.818 1.00 91.44 94 VAL A CA 1
ATOM 703 C C . VAL A 1 94 ? 3.704 6.221 -2.840 1.00 91.44 94 VAL A C 1
ATOM 705 O O . VAL A 1 94 ? 3.722 6.502 -4.035 1.00 91.44 94 VAL A O 1
ATOM 708 N N . CYS A 1 95 ? 3.157 5.092 -2.385 1.00 92.56 95 CYS A N 1
ATOM 709 C CA . CYS A 1 95 ? 2.481 4.134 -3.256 1.00 92.56 95 CYS A CA 1
ATOM 710 C C . CYS A 1 95 ? 1.299 4.752 -3.995 1.00 92.56 95 CYS A C 1
ATOM 712 O O . CYS A 1 95 ? 1.140 4.500 -5.181 1.00 92.56 95 CYS A O 1
ATOM 714 N N . ILE A 1 96 ? 0.486 5.556 -3.309 1.00 93.81 96 ILE A N 1
ATOM 715 C CA . ILE A 1 96 ? -0.653 6.238 -3.927 1.00 93.81 96 ILE A CA 1
ATOM 716 C C . ILE A 1 96 ? -0.145 7.253 -4.953 1.00 93.81 96 ILE A C 1
ATOM 718 O O . ILE A 1 96 ? -0.574 7.220 -6.102 1.00 93.81 96 ILE A O 1
ATOM 722 N N . ALA A 1 97 ? 0.806 8.110 -4.565 1.00 93.88 97 ALA A N 1
ATOM 723 C CA . ALA A 1 97 ? 1.340 9.146 -5.449 1.00 93.88 97 ALA A CA 1
ATOM 724 C C . ALA A 1 97 ? 1.966 8.560 -6.727 1.00 93.88 97 ALA A C 1
ATOM 726 O O . ALA A 1 97 ? 1.622 8.965 -7.834 1.00 93.88 97 ALA A O 1
ATOM 727 N N . THR A 1 98 ? 2.847 7.571 -6.574 1.00 94.19 98 THR A N 1
ATOM 728 C CA . THR A 1 98 ? 3.548 6.937 -7.702 1.00 94.19 98 THR A CA 1
ATOM 729 C C . THR A 1 98 ? 2.670 5.946 -8.466 1.00 94.19 98 THR A C 1
ATOM 731 O O . THR A 1 98 ? 2.859 5.759 -9.663 1.00 94.19 98 THR A O 1
ATOM 734 N N . GLY A 1 99 ? 1.670 5.342 -7.817 1.00 94.94 99 GLY A N 1
ATOM 735 C CA . GLY A 1 99 ? 0.760 4.371 -8.427 1.00 94.94 99 GLY A CA 1
ATOM 736 C C . GLY A 1 99 ? -0.038 4.944 -9.596 1.00 94.94 99 GLY A C 1
ATOM 737 O O . GLY A 1 99 ? -0.206 4.255 -10.601 1.00 94.94 99 GLY A O 1
ATOM 738 N N . TYR A 1 100 ? -0.459 6.212 -9.512 1.00 95.81 100 TYR A N 1
ATOM 739 C CA . TYR A 1 100 ? -1.101 6.903 -10.638 1.00 95.81 100 TYR A CA 1
ATOM 740 C C . TYR A 1 100 ? -0.165 7.028 -11.840 1.00 95.81 100 TYR A C 1
ATOM 742 O O . TYR A 1 100 ? -0.574 6.809 -12.978 1.00 95.81 100 TYR A O 1
ATOM 750 N N . TYR A 1 101 ? 1.101 7.351 -11.585 1.00 96.12 101 TYR A N 1
ATOM 751 C CA . TYR A 1 101 ? 2.102 7.508 -12.630 1.00 96.12 101 TYR A CA 1
ATOM 752 C C . TYR A 1 101 ? 2.435 6.168 -13.288 1.00 96.12 101 TYR A C 1
ATOM 754 O O . TYR A 1 101 ? 2.337 6.041 -14.503 1.00 96.12 101 TYR A O 1
ATOM 762 N N . TYR A 1 102 ? 2.714 5.126 -12.505 1.00 96.81 102 TYR A N 1
ATOM 763 C CA . TYR A 1 102 ? 2.963 3.793 -13.059 1.00 96.81 102 TYR A CA 1
ATOM 764 C C . TYR A 1 102 ? 1.756 3.229 -13.815 1.00 96.81 102 TYR A C 1
ATOM 766 O O . TYR A 1 102 ? 1.932 2.559 -14.827 1.00 96.81 102 TYR A O 1
ATOM 774 N N . THR A 1 103 ? 0.537 3.532 -13.361 1.00 96.88 103 THR A N 1
ATOM 775 C CA . THR A 1 103 ? -0.693 3.205 -14.094 1.00 96.88 103 THR A CA 1
ATOM 776 C C . THR A 1 103 ? -0.735 3.902 -15.450 1.00 96.88 103 THR A C 1
ATOM 778 O O . THR A 1 103 ? -1.066 3.267 -16.442 1.00 96.88 103 THR A O 1
ATOM 781 N N . HIS A 1 104 ? -0.378 5.188 -15.515 1.00 97.19 104 HIS A N 1
ATOM 782 C CA . HIS A 1 104 ? -0.377 5.945 -16.768 1.00 97.19 104 HIS A CA 1
ATOM 783 C C . HIS A 1 104 ? 0.574 5.361 -17.826 1.00 97.19 104 HIS A C 1
ATOM 785 O O . HIS A 1 104 ? 0.272 5.426 -19.013 1.00 97.19 104 HIS A O 1
ATOM 791 N N . PHE A 1 105 ? 1.700 4.787 -17.396 1.00 97.38 105 PHE A N 1
ATOM 792 C CA . PHE A 1 105 ? 2.708 4.184 -18.275 1.00 97.38 105 PHE A CA 1
ATOM 793 C C . PHE A 1 105 ? 2.576 2.661 -18.424 1.00 97.38 105 PHE A C 1
ATOM 795 O O . PHE A 1 105 ? 3.486 2.030 -18.957 1.00 97.38 105 PHE A O 1
ATOM 802 N N . ASP A 1 106 ? 1.482 2.063 -17.942 1.00 97.44 106 ASP A N 1
ATOM 803 C CA . ASP A 1 106 ? 1.254 0.612 -17.965 1.00 97.44 106 ASP A CA 1
ATOM 804 C C . ASP A 1 106 ? 2.388 -0.213 -17.320 1.00 97.44 106 ASP A C 1
ATOM 806 O O . ASP A 1 106 ? 2.644 -1.357 -17.695 1.00 97.44 106 ASP A O 1
ATOM 810 N N . VAL A 1 107 ? 3.063 0.348 -16.311 1.00 97.94 107 VAL A N 1
ATOM 811 C CA . VAL A 1 107 ? 4.161 -0.315 -15.596 1.00 97.94 107 VAL A CA 1
ATOM 812 C C . VAL A 1 107 ? 3.601 -1.106 -14.408 1.00 97.94 107 VAL A C 1
ATOM 814 O O . VAL A 1 107 ? 3.047 -0.504 -13.479 1.00 97.94 107 VAL A O 1
ATOM 817 N N . PRO A 1 108 ? 3.749 -2.446 -14.378 1.00 96.88 108 PRO A N 1
ATOM 818 C CA . PRO A 1 108 ? 3.350 -3.268 -13.243 1.00 96.88 108 PRO A CA 1
ATOM 819 C C . PRO A 1 108 ? 4.128 -2.907 -11.979 1.00 96.88 108 PRO A C 1
ATOM 821 O O . PRO A 1 108 ? 5.358 -2.804 -11.989 1.00 96.88 108 PRO A O 1
ATOM 824 N N . THR A 1 109 ? 3.412 -2.761 -10.865 1.00 94.94 109 THR A N 1
ATOM 825 C CA . THR A 1 109 ? 4.004 -2.364 -9.581 1.00 94.94 109 THR A CA 1
ATOM 826 C C . THR A 1 109 ? 3.695 -3.354 -8.470 1.00 94.94 109 THR A C 1
ATOM 828 O O . THR A 1 109 ? 2.554 -3.768 -8.264 1.00 94.94 109 THR A O 1
ATOM 831 N N . PHE A 1 110 ? 4.732 -3.691 -7.706 1.00 93.69 110 PHE A N 1
ATOM 832 C CA . PHE A 1 110 ? 4.710 -4.691 -6.643 1.00 93.69 110 PHE A CA 1
ATOM 833 C C . PHE A 1 110 ? 5.148 -4.065 -5.308 1.00 93.69 110 PHE A C 1
ATOM 835 O O . PHE A 1 110 ? 6.298 -4.225 -4.871 1.00 93.69 110 PHE A O 1
ATOM 842 N N . PRO A 1 111 ? 4.262 -3.300 -4.643 1.00 90.75 111 PRO A N 1
ATOM 843 C CA . PRO A 1 111 ? 4.562 -2.713 -3.345 1.00 90.75 111 PRO A CA 1
ATOM 844 C C . PRO A 1 111 ? 4.720 -3.794 -2.271 1.00 90.75 111 PRO A C 1
ATOM 846 O O . PRO A 1 111 ? 3.893 -4.700 -2.139 1.00 90.75 111 PRO A O 1
ATOM 849 N N . THR A 1 112 ? 5.770 -3.671 -1.460 1.00 87.06 112 THR A N 1
ATOM 850 C CA . THR A 1 112 ? 6.158 -4.674 -0.457 1.00 87.06 112 THR A CA 1
ATOM 851 C C . THR A 1 112 ? 5.553 -4.424 0.918 1.00 87.06 112 THR A C 1
ATOM 853 O O . THR A 1 112 ? 5.452 -5.367 1.698 1.00 87.06 112 THR A O 1
ATOM 856 N N . ALA A 1 113 ? 5.155 -3.189 1.244 1.00 86.69 113 ALA A N 1
ATOM 857 C CA . ALA A 1 113 ? 4.588 -2.885 2.565 1.00 86.69 113 ALA A CA 1
ATOM 858 C C . ALA A 1 113 ? 3.527 -1.772 2.589 1.00 86.69 113 ALA A C 1
ATOM 860 O O . ALA A 1 113 ? 3.152 -1.319 3.667 1.00 86.69 113 ALA A O 1
ATOM 861 N N . CYS A 1 114 ? 3.022 -1.331 1.437 1.00 89.38 114 CYS A N 1
ATOM 862 C CA . CYS A 1 114 ? 1.953 -0.337 1.407 1.00 89.38 114 CYS A CA 1
ATOM 863 C C . CYS A 1 114 ? 0.624 -0.951 1.841 1.00 89.38 114 CYS A C 1
ATOM 865 O O . CYS A 1 114 ? 0.147 -1.913 1.237 1.00 89.38 114 CYS A O 1
ATOM 867 N N . THR A 1 115 ? -0.000 -0.362 2.856 1.00 89.75 115 THR A N 1
ATOM 868 C CA . THR A 1 115 ? -1.149 -0.933 3.577 1.00 89.75 115 THR A CA 1
ATOM 869 C C . THR A 1 115 ? -2.421 -0.087 3.503 1.00 89.75 115 THR A C 1
ATOM 871 O O . THR A 1 115 ? -3.456 -0.537 4.001 1.00 89.75 115 THR A O 1
ATOM 874 N N . SER A 1 116 ? -2.382 1.093 2.860 1.00 89.81 116 SER A N 1
ATOM 875 C CA . SER A 1 116 ? -3.583 1.924 2.671 1.00 89.81 116 SER A CA 1
ATOM 876 C C . SER A 1 116 ? -4.660 1.150 1.900 1.00 89.81 116 SER A C 1
ATOM 878 O O . SER A 1 116 ? -4.344 0.545 0.870 1.00 89.81 116 SER A O 1
ATOM 880 N N . PRO A 1 117 ? -5.916 1.150 2.364 1.00 87.94 117 PRO A N 1
ATOM 881 C CA . PRO A 1 117 ? -7.019 0.527 1.644 1.00 87.94 117 PRO A CA 1
ATOM 882 C C . PRO A 1 117 ? -7.310 1.186 0.286 1.00 87.94 117 PRO A C 1
ATOM 884 O O . PRO A 1 117 ? -7.847 0.510 -0.583 1.00 87.94 117 PRO A O 1
ATOM 887 N N . ASP A 1 118 ? -6.891 2.435 0.052 1.00 89.50 118 ASP A N 1
ATOM 888 C CA . ASP A 1 118 ? -7.134 3.153 -1.214 1.00 89.50 118 ASP A CA 1
ATOM 889 C C . ASP A 1 118 ? -6.492 2.453 -2.424 1.00 89.50 118 ASP A C 1
ATOM 891 O O . ASP A 1 118 ? -7.004 2.501 -3.537 1.00 89.50 118 ASP A O 1
ATOM 895 N N . LEU A 1 119 ? -5.389 1.735 -2.193 1.00 91.06 119 LEU A N 1
ATOM 896 C CA . LEU A 1 119 ? -4.670 0.973 -3.219 1.00 91.06 119 LEU A CA 1
ATOM 897 C C . LEU A 1 119 ? -5.414 -0.300 -3.673 1.00 91.06 119 LEU A C 1
ATOM 899 O O . LEU A 1 119 ? -4.900 -1.026 -4.521 1.00 91.06 119 LEU A O 1
ATOM 903 N N . ASP A 1 120 ? -6.585 -0.605 -3.098 1.00 90.25 120 ASP A N 1
ATOM 904 C CA . ASP A 1 120 ? -7.447 -1.712 -3.543 1.00 90.25 120 ASP A CA 1
ATOM 905 C C . ASP A 1 120 ? -8.354 -1.322 -4.722 1.00 90.25 120 ASP A C 1
ATOM 907 O O . ASP A 1 120 ? -8.955 -2.203 -5.347 1.00 90.25 120 ASP A O 1
ATOM 911 N N . ASP A 1 121 ? -8.449 -0.031 -5.054 1.00 93.06 121 ASP A N 1
ATOM 912 C CA . ASP A 1 121 ? -9.231 0.433 -6.196 1.00 93.06 121 ASP A CA 1
ATOM 913 C C . ASP A 1 121 ? -8.552 0.044 -7.520 1.00 93.06 121 ASP A C 1
ATOM 915 O O . ASP A 1 121 ? -7.580 0.653 -7.966 1.00 93.06 121 ASP A O 1
ATOM 919 N N . ARG A 1 122 ? -9.095 -0.990 -8.171 1.00 94.12 122 ARG A N 1
ATOM 920 C CA . ARG A 1 122 ? -8.605 -1.506 -9.457 1.00 94.12 122 ARG A CA 1
ATOM 921 C C . ARG A 1 122 ? -8.909 -0.598 -10.645 1.00 94.12 122 ARG A C 1
ATOM 923 O O . ARG A 1 122 ? -8.317 -0.811 -11.699 1.00 94.12 122 ARG A O 1
ATOM 930 N N . GLN A 1 123 ? -9.817 0.368 -10.504 1.00 95.25 123 GLN A N 1
ATOM 931 C CA . GLN A 1 123 ? -10.048 1.378 -11.538 1.00 95.25 123 GLN A CA 1
ATOM 932 C C . GLN A 1 123 ? -8.948 2.440 -11.500 1.00 95.25 123 GLN A C 1
ATOM 934 O O . GLN A 1 123 ? -8.505 2.887 -12.553 1.00 95.25 123 GLN A O 1
ATOM 939 N N . LEU A 1 124 ? -8.485 2.806 -10.299 1.00 96.00 124 LEU A N 1
ATOM 940 C CA . LEU A 1 124 ? -7.410 3.786 -10.115 1.00 96.00 124 LEU A CA 1
ATOM 941 C C . LEU A 1 124 ? -6.008 3.179 -10.252 1.00 96.00 124 LEU A C 1
ATOM 943 O O . LEU A 1 124 ? -5.117 3.838 -10.783 1.00 96.00 124 LEU A O 1
ATOM 947 N N . PHE A 1 125 ? -5.812 1.938 -9.797 1.00 96.56 125 PHE A N 1
ATOM 948 C CA . PHE A 1 125 ? -4.510 1.260 -9.771 1.00 96.56 125 PHE A CA 1
ATOM 949 C C . PHE A 1 125 ? -4.547 -0.123 -10.461 1.00 96.56 125 PHE A C 1
ATOM 951 O O . PHE A 1 125 ? -4.286 -1.150 -9.822 1.00 96.56 125 PHE A O 1
ATOM 958 N N . PRO A 1 126 ? -4.875 -0.203 -11.765 1.00 96.94 126 PRO A N 1
ATOM 959 C CA . PRO A 1 126 ? -4.983 -1.468 -12.495 1.00 96.94 126 PRO A CA 1
ATOM 960 C C . PRO A 1 126 ? -3.649 -2.222 -12.619 1.00 96.94 126 PRO A C 1
ATOM 962 O O . PRO A 1 126 ? -3.656 -3.453 -12.652 1.00 96.94 126 PRO A O 1
ATOM 965 N N . THR A 1 127 ? -2.509 -1.522 -12.637 1.00 96.31 127 THR A N 1
ATOM 966 C CA . THR A 1 127 ? -1.168 -2.130 -12.760 1.00 96.31 127 THR A CA 1
ATOM 967 C C . THR A 1 127 ? -0.564 -2.556 -11.419 1.00 96.31 127 THR A C 1
ATOM 969 O O . THR A 1 127 ? 0.523 -3.138 -11.374 1.00 96.31 127 THR A O 1
ATOM 972 N N . LEU A 1 128 ? -1.250 -2.282 -10.308 1.00 95.31 128 LEU A N 1
ATOM 973 C CA . LEU A 1 128 ? -0.744 -2.548 -8.969 1.00 95.31 128 LEU A CA 1
ATOM 974 C C . LEU A 1 128 ? -1.138 -3.947 -8.488 1.00 95.31 128 LEU A C 1
ATOM 976 O O . LEU A 1 128 ? -2.312 -4.334 -8.448 1.00 95.31 128 LEU A O 1
ATOM 980 N N . VAL A 1 129 ? -0.138 -4.712 -8.052 1.00 93.31 129 VAL A N 1
ATOM 981 C CA . VAL A 1 129 ? -0.307 -6.037 -7.451 1.00 93.31 129 VAL A CA 1
ATOM 982 C C . VAL A 1 129 ? 0.317 -6.034 -6.062 1.00 93.31 129 VAL A C 1
ATOM 984 O O . VAL A 1 129 ? 1.532 -5.987 -5.898 1.00 93.31 129 VAL A O 1
ATOM 987 N N . ARG A 1 130 ? -0.524 -6.083 -5.027 1.00 86.25 130 ARG A N 1
ATOM 988 C CA . ARG A 1 130 ? -0.060 -6.012 -3.636 1.00 86.25 130 ARG A CA 1
ATOM 989 C C . ARG A 1 130 ? 0.676 -7.288 -3.229 1.00 86.25 130 ARG A C 1
ATOM 991 O O . ARG A 1 130 ? 0.126 -8.379 -3.356 1.00 86.25 130 ARG A O 1
ATOM 998 N N . CYS A 1 131 ? 1.863 -7.131 -2.642 1.00 86.06 131 CYS A N 1
ATOM 999 C CA . CYS A 1 131 ? 2.573 -8.226 -1.972 1.00 86.06 131 CYS A CA 1
ATOM 1000 C C . CYS A 1 131 ? 2.216 -8.327 -0.478 1.00 86.06 131 CYS A C 1
ATOM 1002 O O . CYS A 1 131 ? 2.327 -9.397 0.113 1.00 86.06 131 CYS A O 1
ATOM 1004 N N . ALA A 1 132 ? 1.791 -7.218 0.138 1.00 83.06 132 ALA A N 1
ATOM 1005 C CA . ALA A 1 132 ? 1.379 -7.155 1.540 1.00 83.06 132 ALA A CA 1
ATOM 1006 C C . ALA A 1 132 ? -0.151 -7.053 1.682 1.00 83.06 132 ALA A C 1
ATOM 1008 O O . ALA A 1 132 ? -0.804 -6.436 0.834 1.00 83.06 132 ALA A O 1
ATOM 1009 N N . PRO A 1 133 ? -0.737 -7.615 2.759 1.00 83.31 133 PRO A N 1
ATOM 1010 C CA . PRO A 1 133 ? -2.157 -7.467 3.041 1.00 83.31 133 PRO A CA 1
ATOM 1011 C C . PRO A 1 133 ? -2.509 -6.020 3.402 1.00 83.31 133 PRO A C 1
ATOM 1013 O O . PRO A 1 133 ? -1.666 -5.206 3.778 1.00 83.31 133 PRO A O 1
ATOM 1016 N N . THR A 1 134 ? -3.798 -5.720 3.320 1.00 85.50 134 THR A N 1
ATOM 1017 C CA . THR A 1 134 ? -4.361 -4.386 3.539 1.00 85.50 134 THR A CA 1
ATOM 1018 C C . THR A 1 134 ? -4.960 -4.301 4.936 1.00 85.50 134 THR A C 1
ATOM 1020 O O . THR A 1 134 ? -5.398 -5.315 5.495 1.00 85.50 134 THR A O 1
ATOM 1023 N N . TYR A 1 135 ? -5.024 -3.100 5.519 1.00 85.62 135 TYR A N 1
ATOM 1024 C CA . TYR A 1 135 ? -5.615 -2.944 6.855 1.00 85.62 135 TYR A CA 1
ATOM 1025 C C . TYR A 1 135 ? -7.118 -3.265 6.905 1.00 85.62 135 TYR A C 1
ATOM 1027 O O . TYR A 1 135 ? -7.635 -3.536 7.990 1.00 85.62 135 TYR A O 1
ATOM 1035 N N . ASN A 1 136 ? -7.804 -3.367 5.757 1.00 83.69 136 ASN A N 1
ATOM 1036 C CA . ASN A 1 136 ? -9.194 -3.835 5.686 1.00 83.69 136 ASN A CA 1
ATOM 1037 C C . ASN A 1 136 ? -9.375 -5.224 6.316 1.00 83.69 136 ASN A C 1
ATOM 1039 O O . ASN A 1 136 ? -10.411 -5.504 6.925 1.00 83.69 136 ASN A O 1
ATOM 1043 N N . GLN A 1 137 ? -8.351 -6.083 6.244 1.00 86.75 137 GLN A N 1
ATOM 1044 C CA . GLN A 1 137 ? -8.403 -7.412 6.857 1.00 86.75 137 GLN A CA 1
ATOM 1045 C C . GLN A 1 137 ? -8.489 -7.361 8.385 1.00 86.75 137 GLN A C 1
ATOM 1047 O O . GLN A 1 137 ? -9.065 -8.261 9.000 1.00 86.75 137 GLN A O 1
ATOM 1052 N N . MET A 1 138 ? -8.000 -6.285 9.008 1.00 89.88 138 MET A N 1
ATOM 1053 C CA . MET A 1 138 ? -8.133 -6.091 10.449 1.00 89.88 138 MET A CA 1
ATOM 1054 C C . MET A 1 138 ? -9.602 -5.922 10.843 1.00 89.88 138 MET A C 1
ATOM 1056 O O . MET A 1 138 ? -10.054 -6.546 11.801 1.00 89.88 138 MET A O 1
ATOM 1060 N N . GLY A 1 139 ? -10.377 -5.173 10.052 1.00 92.25 139 GLY A N 1
ATOM 1061 C CA . GLY A 1 139 ? -11.822 -5.068 10.238 1.00 92.25 139 GLY A CA 1
ATOM 1062 C C . GLY A 1 139 ? -12.484 -6.444 10.260 1.00 92.25 139 GLY A C 1
ATOM 1063 O O . GLY A 1 139 ? -13.175 -6.772 11.224 1.00 92.25 139 GLY A O 1
ATOM 1064 N N . ASN A 1 140 ? -12.205 -7.287 9.261 1.00 92.94 140 ASN A N 1
ATOM 1065 C CA . ASN A 1 140 ? -12.741 -8.651 9.185 1.00 92.94 140 ASN A CA 1
ATOM 1066 C C . ASN A 1 140 ? -12.388 -9.498 10.415 1.00 92.94 140 ASN A C 1
ATOM 1068 O O . ASN A 1 140 ? -13.284 -10.118 10.993 1.00 92.94 140 ASN A O 1
ATOM 1072 N N . ALA A 1 141 ? -11.123 -9.481 10.844 1.00 94.44 141 ALA A N 1
ATOM 1073 C CA . ALA A 1 141 ? -10.664 -10.226 12.014 1.00 94.44 141 ALA A CA 1
ATOM 1074 C C . ALA A 1 141 ? -11.417 -9.810 13.290 1.00 94.44 141 ALA A C 1
ATOM 1076 O O . ALA A 1 141 ? -11.978 -10.660 13.987 1.00 94.44 141 ALA A O 1
ATOM 1077 N N . PHE A 1 142 ? -11.523 -8.504 13.559 1.00 95.00 142 PHE A N 1
ATOM 1078 C CA . PHE A 1 142 ? -12.300 -8.004 14.698 1.00 95.00 142 PHE A CA 1
ATOM 1079 C C . PHE A 1 142 ? -13.792 -8.321 14.563 1.00 95.00 142 PHE A C 1
ATOM 1081 O O . PHE A 1 142 ? -14.442 -8.626 15.560 1.00 95.00 142 PHE A O 1
ATOM 1088 N N . GLY A 1 143 ? -14.329 -8.306 13.342 1.00 95.81 143 GLY A N 1
ATOM 1089 C CA . GLY A 1 143 ? -15.705 -8.699 13.052 1.00 95.81 143 GLY A CA 1
ATOM 1090 C C . GLY A 1 143 ? -16.020 -10.144 13.451 1.00 95.81 143 GLY A C 1
ATOM 1091 O O . GLY A 1 143 ? -17.074 -10.411 14.032 1.00 95.81 143 GLY A O 1
ATOM 1092 N N . VAL A 1 144 ? -15.099 -11.073 13.183 1.00 96.81 144 VAL A N 1
ATOM 1093 C CA . VAL A 1 144 ? -15.222 -12.467 13.635 1.00 96.81 144 VAL A CA 1
ATOM 1094 C C . VAL A 1 144 ? -15.188 -12.533 15.160 1.00 96.81 144 VAL A C 1
ATOM 1096 O O . VAL A 1 144 ? -16.062 -13.164 15.751 1.00 96.81 144 VAL A O 1
ATOM 1099 N N . MET A 1 145 ? -14.258 -11.822 15.807 1.00 96.69 145 MET A N 1
ATOM 1100 C CA . MET A 1 145 ? -14.153 -11.827 17.271 1.00 96.69 145 MET A CA 1
ATOM 1101 C C . MET A 1 145 ? -15.422 -11.312 17.960 1.00 96.69 145 MET A C 1
ATOM 1103 O O . MET A 1 145 ? -15.963 -11.997 18.827 1.00 96.69 145 MET A O 1
ATOM 1107 N N . VAL A 1 146 ? -15.943 -10.144 17.564 1.00 96.69 146 VAL A N 1
ATOM 1108 C CA . VAL A 1 146 ? -17.155 -9.584 18.198 1.00 96.69 146 VAL A CA 1
ATOM 1109 C C . VAL A 1 146 ? -18.366 -10.490 18.007 1.00 96.69 146 VAL A C 1
ATOM 1111 O O . VAL A 1 146 ? -19.188 -10.615 18.910 1.00 96.69 146 VAL A O 1
ATOM 1114 N N . THR A 1 147 ? -18.455 -11.164 16.858 1.00 96.06 147 THR A N 1
ATOM 1115 C CA . THR A 1 147 ? -19.539 -12.108 16.572 1.00 96.06 147 THR A CA 1
ATOM 1116 C C . THR A 1 147 ? -19.412 -13.352 17.446 1.00 96.06 147 THR A C 1
ATOM 1118 O O . THR A 1 147 ? -20.385 -13.752 18.079 1.00 96.06 147 THR A O 1
ATOM 1121 N N . GLN A 1 148 ? -18.209 -13.926 17.532 1.00 97.38 148 GLN A N 1
ATOM 1122 C CA . GLN A 1 148 ? -17.939 -15.142 18.297 1.00 97.38 148 GLN A CA 1
ATOM 1123 C C . GLN A 1 148 ? -18.179 -14.961 19.801 1.00 97.38 148 GLN A C 1
ATOM 1125 O O . GLN A 1 148 ? -18.730 -15.853 20.440 1.00 97.38 148 GLN A O 1
ATOM 1130 N N . TYR A 1 149 ? -17.799 -13.812 20.364 1.00 96.44 149 TYR A N 1
ATOM 1131 C CA . TYR A 1 149 ? -17.985 -13.518 21.790 1.00 96.44 149 TYR A CA 1
ATOM 1132 C C . TYR A 1 149 ? -19.286 -12.763 22.105 1.00 96.44 149 TYR A C 1
ATOM 1134 O O . TYR A 1 149 ? -19.532 -12.414 23.259 1.00 96.44 149 TYR A O 1
ATOM 1142 N N . GLY A 1 150 ? -20.121 -12.487 21.098 1.00 95.50 150 GLY A N 1
ATOM 1143 C CA . GLY A 1 150 ? -21.391 -11.782 21.272 1.00 95.50 150 GLY A CA 1
ATOM 1144 C C . GLY A 1 150 ? -21.258 -10.319 21.713 1.00 95.50 150 GLY A C 1
ATOM 1145 O O . GLY A 1 150 ? -22.211 -9.760 22.258 1.00 95.50 150 GLY A O 1
ATOM 1146 N N . TRP A 1 151 ? -20.109 -9.674 21.494 1.00 95.00 151 TRP A N 1
ATOM 1147 C CA . TRP A 1 151 ? -19.892 -8.278 21.881 1.00 95.00 151 TRP A CA 1
ATOM 1148 C C . TRP A 1 151 ? -20.745 -7.336 21.027 1.00 95.00 151 TRP A C 1
ATOM 1150 O O . TRP A 1 151 ? -20.661 -7.327 19.801 1.00 95.00 151 TRP A O 1
ATOM 1160 N N . LYS A 1 152 ? -21.564 -6.508 21.684 1.00 93.44 152 LYS A N 1
ATOM 1161 C CA . LYS A 1 152 ? -22.444 -5.522 21.025 1.00 93.44 152 LYS A CA 1
ATOM 1162 C C . LYS A 1 152 ? -21.925 -4.093 21.086 1.00 93.44 152 LYS A C 1
ATOM 1164 O O . LYS A 1 152 ? -22.460 -3.216 20.410 1.00 93.44 152 LYS A O 1
ATOM 1169 N N . ARG A 1 153 ? -20.875 -3.858 21.871 1.00 92.69 153 ARG A N 1
ATOM 1170 C CA . ARG A 1 153 ? -20.300 -2.539 22.107 1.00 92.69 153 ARG A CA 1
ATOM 1171 C C . ARG A 1 153 ? -18.784 -2.649 22.218 1.00 92.69 153 ARG A C 1
ATOM 1173 O O . ARG A 1 153 ? -18.285 -3.492 22.955 1.00 92.69 153 ARG A O 1
ATOM 1180 N N . VAL A 1 154 ? -18.066 -1.797 21.495 1.00 93.19 154 VAL A N 1
ATOM 1181 C CA . VAL A 1 154 ? -16.598 -1.711 21.510 1.00 93.19 154 VAL A CA 1
ATOM 1182 C C . VAL A 1 154 ? -16.167 -0.252 21.608 1.00 93.19 154 VAL A C 1
ATOM 1184 O O . VAL A 1 154 ? -16.949 0.647 21.308 1.00 93.19 154 VAL A O 1
ATOM 1187 N N . ALA A 1 155 ? -14.924 0.005 21.993 1.00 93.69 155 ALA A N 1
ATOM 1188 C CA . ALA A 1 155 ? -14.315 1.321 21.851 1.00 93.69 155 ALA A CA 1
ATOM 1189 C C . ALA A 1 155 ? -12.931 1.190 21.222 1.00 93.69 155 ALA A C 1
ATOM 1191 O O . ALA A 1 155 ? -12.309 0.130 21.291 1.00 93.69 155 ALA A O 1
ATOM 1192 N N . LEU A 1 156 ? -12.478 2.265 20.587 1.00 93.50 156 LEU A N 1
ATOM 1193 C CA . LEU A 1 156 ? -11.214 2.299 19.867 1.00 93.50 156 LEU A CA 1
ATOM 1194 C C . LEU A 1 156 ? -10.280 3.320 20.496 1.00 93.50 156 LEU A C 1
ATOM 1196 O O . LEU A 1 156 ? -10.682 4.434 20.831 1.00 93.50 156 LEU A O 1
ATOM 1200 N N . PHE A 1 157 ? -9.019 2.935 20.608 1.00 92.81 157 PHE A N 1
ATOM 1201 C CA . PHE A 1 157 ? -7.939 3.815 21.003 1.00 92.81 157 PHE A CA 1
ATOM 1202 C C . PHE A 1 157 ? -6.821 3.664 19.981 1.00 92.81 157 PHE A C 1
ATOM 1204 O O . PHE A 1 157 ? -6.269 2.576 19.834 1.00 92.81 157 PHE A O 1
ATOM 1211 N N . THR A 1 158 ? -6.556 4.721 19.217 1.00 92.88 158 THR A N 1
ATOM 1212 C CA . THR A 1 158 ? -5.665 4.664 18.053 1.00 92.88 158 THR A CA 1
ATOM 1213 C C . THR A 1 158 ? -4.643 5.782 18.087 1.00 92.88 158 THR A C 1
ATOM 1215 O O . THR A 1 158 ? -4.934 6.893 18.518 1.00 92.88 158 THR A O 1
ATOM 1218 N N . GLN A 1 159 ? -3.443 5.504 17.598 1.00 91.56 159 GLN A N 1
ATOM 1219 C CA . GLN A 1 159 ? -2.479 6.556 17.322 1.00 91.56 159 GLN A CA 1
ATOM 1220 C C . GLN A 1 159 ? -2.865 7.272 16.012 1.00 91.56 159 GLN A C 1
ATOM 1222 O O . GLN A 1 159 ? -3.551 6.700 15.162 1.00 91.56 159 GLN A O 1
ATOM 1227 N N . GLU A 1 160 ? -2.475 8.538 15.876 1.00 88.44 160 GLU A N 1
ATOM 1228 C CA . GLU A 1 160 ? -2.777 9.398 14.716 1.00 88.44 160 GLU A CA 1
ATOM 1229 C C . GLU A 1 160 ? -1.880 9.147 13.492 1.00 88.44 160 GLU A C 1
ATOM 1231 O O . GLU A 1 160 ? -1.956 9.874 12.506 1.00 88.44 160 GLU A O 1
ATOM 1236 N N . ASP A 1 161 ? -1.021 8.130 13.520 1.00 84.19 161 ASP A N 1
ATOM 1237 C CA . ASP A 1 161 ? -0.245 7.734 12.349 1.00 84.19 161 ASP A CA 1
ATOM 1238 C C . ASP A 1 161 ? -1.105 6.969 11.336 1.00 84.19 161 ASP A C 1
ATOM 1240 O O . ASP A 1 161 ? -1.947 6.144 11.703 1.00 84.19 161 ASP A O 1
ATOM 1244 N N . SER A 1 162 ? -0.843 7.207 10.046 1.00 78.31 162 SER A N 1
ATOM 1245 C CA . SER A 1 162 ? -1.626 6.664 8.930 1.00 78.31 162 SER A CA 1
ATOM 1246 C C . SER A 1 162 ? -1.928 5.160 9.058 1.00 78.31 162 SER A C 1
ATOM 1248 O O . SER A 1 162 ? -3.095 4.793 8.921 1.00 78.31 162 SER A O 1
ATOM 1250 N N . PRO A 1 163 ? -0.959 4.272 9.391 1.00 83.75 163 PRO A N 1
ATOM 1251 C CA . PRO A 1 163 ? -1.229 2.839 9.534 1.00 83.75 163 PRO A CA 1
ATOM 1252 C C . PRO A 1 163 ? -2.280 2.507 10.604 1.00 83.75 163 PRO A C 1
ATOM 1254 O O . PRO A 1 163 ? -3.170 1.688 10.364 1.00 83.75 163 PRO A O 1
ATOM 1257 N N . CYS A 1 164 ? -2.208 3.151 11.774 1.00 88.69 164 CYS A N 1
ATOM 1258 C CA . CYS A 1 164 ? -3.160 2.920 12.860 1.00 88.69 164 CYS A CA 1
ATOM 1259 C C . CYS A 1 164 ? -4.543 3.472 12.510 1.00 88.69 164 CYS A C 1
ATOM 1261 O O . CYS A 1 164 ? -5.550 2.809 12.769 1.00 88.69 164 CYS A O 1
ATOM 1263 N N . VAL A 1 165 ? -4.592 4.633 11.852 1.00 89.62 165 VAL A N 1
ATOM 1264 C CA . VAL A 1 165 ? -5.842 5.235 11.372 1.00 89.62 165 VAL A CA 1
ATOM 1265 C C . VAL A 1 165 ? -6.540 4.327 10.355 1.00 89.62 165 VAL A C 1
ATOM 1267 O O . VAL A 1 165 ? -7.728 4.051 10.523 1.00 89.62 165 VAL A O 1
ATOM 1270 N N . TYR A 1 166 ? -5.823 3.780 9.364 1.00 90.00 166 TYR A N 1
ATOM 1271 C CA . TYR A 1 166 ? -6.405 2.837 8.393 1.00 90.00 166 TYR A CA 1
ATOM 1272 C C . TYR A 1 166 ? -7.028 1.622 9.082 1.00 90.00 166 TYR A C 1
ATOM 1274 O O . TYR A 1 166 ? -8.144 1.209 8.764 1.00 90.00 166 TYR A O 1
ATOM 1282 N N . GLY A 1 167 ? -6.316 1.066 10.059 1.00 91.56 167 GLY A N 1
ATOM 1283 C CA . GLY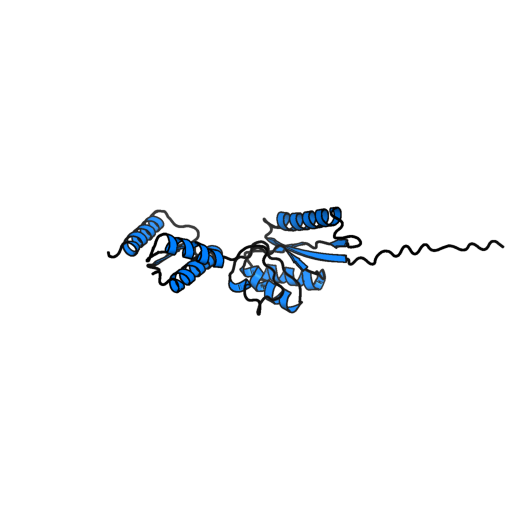 A 1 167 ? -6.805 -0.048 10.850 1.00 91.56 167 GLY A CA 1
ATOM 1284 C C . GLY A 1 167 ? -8.043 0.295 11.683 1.00 91.56 167 GLY A C 1
ATOM 1285 O O . GLY A 1 167 ? -9.009 -0.472 11.702 1.00 91.56 167 GLY A O 1
ATOM 1286 N N . ALA A 1 168 ? -8.043 1.450 12.350 1.00 93.62 168 ALA A N 1
ATOM 1287 C CA . A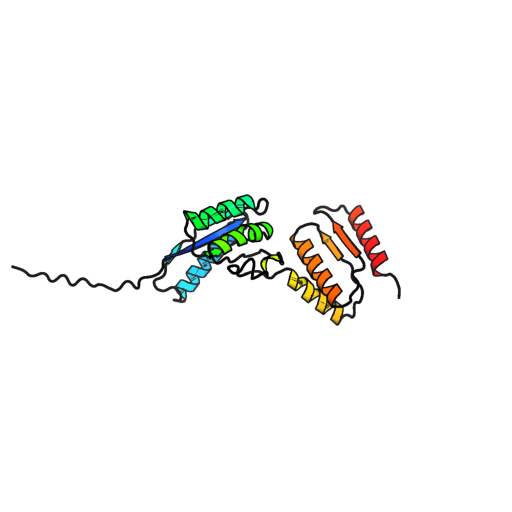LA A 1 168 ? -9.177 1.910 13.143 1.00 93.62 168 ALA A CA 1
ATOM 1288 C C . ALA A 1 168 ? -10.425 2.123 12.273 1.00 93.62 168 ALA A C 1
ATOM 1290 O O . ALA A 1 168 ? -11.505 1.658 12.642 1.00 93.62 168 ALA A O 1
ATOM 1291 N N . GLU A 1 169 ? -10.288 2.753 11.105 1.00 93.12 169 GLU A N 1
ATOM 1292 C CA . GLU A 1 169 ? -11.398 2.964 10.167 1.00 93.12 169 GLU A CA 1
ATOM 1293 C C . GLU A 1 169 ? -11.931 1.650 9.581 1.00 93.12 169 GLU A C 1
ATOM 1295 O O . GLU A 1 169 ? -13.151 1.459 9.497 1.00 93.12 169 GLU A O 1
ATOM 1300 N N . ALA A 1 170 ? -11.049 0.694 9.268 1.00 93.25 170 ALA A N 1
ATOM 1301 C CA . ALA A 1 170 ? -11.452 -0.647 8.845 1.00 93.25 170 ALA A CA 1
ATOM 1302 C C . ALA A 1 170 ? -12.282 -1.362 9.926 1.00 93.25 170 ALA A C 1
ATOM 1304 O O . ALA A 1 170 ? -13.325 -1.957 9.631 1.00 93.25 170 ALA A O 1
ATOM 1305 N N . ILE A 1 171 ? -11.863 -1.268 11.195 1.00 95.25 171 ILE A N 1
ATOM 1306 C CA . ILE A 1 171 ? -12.618 -1.830 12.321 1.00 95.25 171 ILE A CA 1
ATOM 1307 C C . ILE A 1 171 ? -13.965 -1.122 12.471 1.00 95.25 171 ILE A C 1
ATOM 1309 O O . ILE A 1 171 ? -14.989 -1.804 12.496 1.00 95.25 171 ILE A O 1
ATOM 1313 N N . LYS A 1 172 ? -14.003 0.217 12.523 1.00 95.25 172 LYS A N 1
ATOM 1314 C CA . LYS A 1 172 ? -15.261 0.984 12.641 1.00 95.25 172 LYS A CA 1
ATOM 1315 C C . LYS A 1 172 ? -16.261 0.602 11.559 1.00 95.25 172 LYS A C 1
ATOM 1317 O O . LYS A 1 172 ? -17.425 0.334 11.861 1.00 95.25 172 LYS A O 1
ATOM 1322 N N . SER A 1 173 ? -15.793 0.539 10.315 1.00 94.69 173 SER A N 1
ATOM 1323 C CA . SER A 1 173 ? -16.612 0.181 9.160 1.00 94.69 173 SER A CA 1
ATOM 1324 C C . SER A 1 173 ? -17.198 -1.219 9.316 1.00 94.69 173 SER A C 1
ATOM 1326 O O . SER A 1 173 ? -18.401 -1.411 9.122 1.00 94.69 173 SER A O 1
ATOM 1328 N N . ARG A 1 174 ? -16.394 -2.193 9.766 1.00 95.69 174 ARG A N 1
ATOM 1329 C CA . ARG A 1 174 ? -16.893 -3.548 10.031 1.00 95.69 174 ARG A CA 1
ATOM 1330 C C . ARG A 1 174 ? -17.889 -3.595 11.189 1.00 95.69 174 ARG A C 1
ATOM 1332 O O . ARG A 1 174 ? -18.898 -4.286 11.071 1.00 95.69 174 ARG A O 1
ATOM 1339 N N . MET A 1 175 ? -17.641 -2.874 12.282 1.00 96.56 175 MET A N 1
ATOM 1340 C CA . MET A 1 175 ? -18.561 -2.826 13.427 1.00 96.56 175 MET A CA 1
ATOM 1341 C C . MET A 1 175 ? -19.930 -2.277 13.019 1.00 96.56 175 MET A C 1
ATOM 1343 O O . MET A 1 175 ? -20.952 -2.861 13.377 1.00 96.56 175 MET A O 1
ATOM 1347 N N . LYS A 1 176 ? -19.949 -1.223 12.191 1.00 95.56 176 LYS A N 1
ATOM 1348 C CA . LYS A 1 176 ? -21.182 -0.655 11.631 1.00 95.56 176 LYS A CA 1
ATOM 1349 C C . LYS A 1 176 ? -21.973 -1.687 10.823 1.00 95.56 176 LYS A C 1
ATOM 1351 O O . LYS A 1 176 ? -23.177 -1.798 11.013 1.00 95.56 176 LYS A O 1
ATOM 1356 N N . LEU A 1 177 ? -21.306 -2.475 9.974 1.00 95.75 177 LEU A N 1
ATOM 1357 C CA . LEU A 1 177 ? -21.953 -3.539 9.190 1.00 95.75 177 LEU A CA 1
ATOM 1358 C C . LEU A 1 177 ? -22.537 -4.663 10.060 1.00 95.75 177 LEU A C 1
ATOM 1360 O O . LEU A 1 177 ? -23.521 -5.287 9.678 1.00 95.75 177 LEU A O 1
ATOM 1364 N N . LEU A 1 178 ? -21.937 -4.925 11.223 1.00 96.50 178 LEU A N 1
ATOM 1365 C CA . LEU A 1 178 ? -22.382 -5.954 12.167 1.00 96.50 178 LEU A CA 1
ATOM 1366 C C . LEU A 1 178 ? -23.387 -5.435 13.209 1.00 96.50 178 LEU A C 1
ATOM 1368 O O . LEU A 1 178 ? -23.737 -6.172 14.131 1.00 96.50 178 LEU A O 1
ATOM 1372 N N . ASN A 1 179 ? -23.845 -4.181 13.089 1.00 96.06 179 ASN A N 1
ATOM 1373 C CA . ASN A 1 179 ? -24.681 -3.502 14.086 1.00 96.06 179 ASN A CA 1
ATOM 1374 C C . ASN A 1 179 ? -24.071 -3.529 15.505 1.00 96.06 179 ASN A C 1
ATOM 1376 O O . ASN A 1 179 ? -24.782 -3.629 16.506 1.00 96.06 179 ASN A O 1
ATOM 1380 N N . VAL A 1 180 ? -22.741 -3.454 15.594 1.00 95.81 180 VAL A N 1
ATOM 1381 C CA . VAL A 1 180 ? -21.994 -3.317 16.849 1.00 95.81 180 VAL A CA 1
ATOM 1382 C C . VAL A 1 180 ? -21.731 -1.835 17.098 1.00 95.81 180 VAL A C 1
AT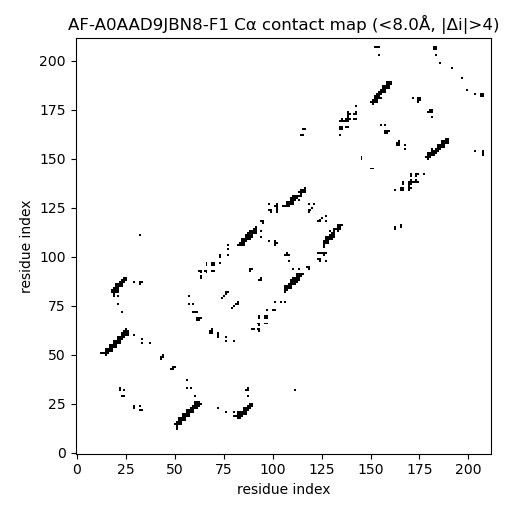OM 1384 O O . VAL A 1 180 ? -21.235 -1.117 16.229 1.00 95.81 180 VAL A O 1
ATOM 1387 N N . THR A 1 181 ? -22.044 -1.362 18.302 1.00 94.50 181 THR A N 1
ATOM 1388 C CA . THR A 1 181 ? -21.880 0.048 18.667 1.00 94.50 181 THR A CA 1
ATOM 1389 C C . THR A 1 181 ? -20.416 0.365 18.951 1.00 94.50 181 THR A C 1
ATOM 1391 O O . THR A 1 181 ? -19.826 -0.184 19.882 1.00 94.50 181 THR A O 1
ATOM 1394 N N . VAL A 1 182 ? -19.837 1.309 18.210 1.00 94.62 182 VAL A N 1
ATOM 1395 C CA . VAL A 1 182 ? -18.554 1.921 18.581 1.00 94.62 182 VAL A CA 1
ATOM 1396 C C . VAL A 1 182 ? -18.842 3.048 19.572 1.00 94.62 182 VAL A C 1
ATOM 1398 O O . VAL A 1 182 ? -19.254 4.137 19.191 1.00 94.62 182 VAL A O 1
ATOM 1401 N N . ALA A 1 183 ? -18.672 2.755 20.859 1.00 92.38 183 ALA A N 1
ATOM 1402 C CA . ALA A 1 183 ? -18.969 3.636 21.986 1.00 92.38 183 ALA A CA 1
ATOM 1403 C C . ALA A 1 183 ? -18.185 4.948 21.949 1.00 92.38 183 ALA A C 1
ATOM 1405 O O . ALA A 1 183 ? -18.694 6.006 22.319 1.00 92.38 183 ALA A O 1
ATOM 1406 N N . GLU A 1 184 ? -16.918 4.848 21.560 1.00 91.69 184 GLU A N 1
ATOM 1407 C CA . GLU A 1 184 ? -15.987 5.958 21.535 1.00 91.69 184 GLU A CA 1
ATOM 1408 C C . GLU A 1 184 ? -14.785 5.616 20.654 1.00 91.69 184 GLU A C 1
ATOM 1410 O O . GLU A 1 184 ? -14.409 4.451 20.503 1.00 91.69 184 GLU A O 1
ATOM 1415 N N . THR A 1 185 ? -14.174 6.641 20.067 1.00 92.56 185 THR A N 1
ATOM 1416 C CA . THR A 1 185 ? -12.847 6.542 19.467 1.00 92.56 185 THR A CA 1
ATOM 1417 C C . THR A 1 185 ? -11.987 7.662 20.011 1.00 92.56 185 THR A C 1
ATOM 1419 O O . THR A 1 185 ? -12.311 8.832 19.823 1.00 92.56 185 THR A O 1
ATOM 1422 N N . LEU A 1 186 ? -10.909 7.295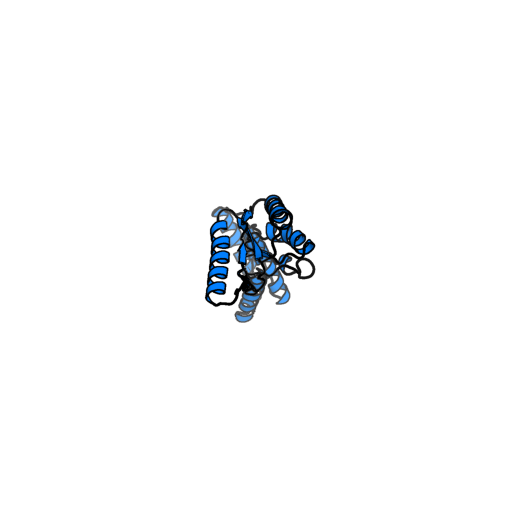 20.691 1.00 92.25 186 LEU A N 1
ATOM 1423 C CA . LEU A 1 186 ? -9.909 8.231 21.179 1.00 92.25 186 LEU A CA 1
ATOM 1424 C C . LEU A 1 186 ? -8.649 8.121 20.326 1.00 92.25 186 LEU A C 1
ATOM 1426 O O . LEU A 1 186 ? -8.243 7.020 19.947 1.00 92.25 186 LEU A O 1
ATOM 1430 N N . THR A 1 187 ? -8.030 9.267 20.055 1.00 92.19 187 THR A N 1
ATOM 1431 C CA . THR A 1 187 ? -6.761 9.352 19.337 1.00 92.19 187 THR A CA 1
ATOM 1432 C C . THR A 1 187 ? -5.638 9.830 20.249 1.00 92.19 187 THR A C 1
ATOM 1434 O O . THR A 1 187 ? -5.882 10.468 21.283 1.00 92.19 187 THR A O 1
ATOM 1437 N N . PHE A 1 188 ? -4.396 9.504 19.904 1.00 91.06 188 PHE A N 1
ATOM 1438 C CA . PHE A 1 188 ? -3.214 10.057 20.557 1.00 91.06 188 PHE A CA 1
ATOM 1439 C C . PHE A 1 188 ? -2.061 10.244 19.571 1.00 91.06 188 PHE A C 1
ATOM 1441 O O . PHE A 1 188 ? -1.958 9.554 18.557 1.00 91.06 188 PHE A O 1
ATOM 1448 N N . THR A 1 189 ? -1.177 11.188 19.881 1.00 89.75 189 THR A N 1
ATOM 1449 C CA . THR A 1 189 ? 0.040 11.406 19.093 1.00 89.75 189 THR A CA 1
ATOM 1450 C C . THR A 1 189 ? 1.114 10.384 19.471 1.00 89.75 189 THR A C 1
ATOM 1452 O O . THR A 1 189 ? 1.016 9.704 20.485 1.00 89.75 189 THR A O 1
ATOM 1455 N N . LYS A 1 190 ? 2.193 10.292 18.689 1.00 80.38 190 LYS A N 1
ATOM 1456 C CA . LYS A 1 190 ? 3.259 9.288 18.875 1.00 80.38 190 LYS A CA 1
ATOM 1457 C C . LYS A 1 190 ? 3.895 9.254 20.274 1.00 80.38 190 LYS A C 1
ATOM 1459 O O . LYS A 1 190 ? 4.495 8.251 20.655 1.00 80.38 190 LYS A O 1
ATOM 1464 N N . LYS A 1 191 ? 3.812 10.353 21.025 1.00 85.25 191 LYS A N 1
ATOM 1465 C CA . LYS A 1 191 ? 4.217 10.412 22.430 1.00 85.25 191 LYS A CA 1
ATOM 1466 C C . LYS A 1 191 ? 3.026 10.872 23.252 1.00 85.25 191 LYS A C 1
ATOM 1468 O O . LYS A 1 191 ? 2.562 11.994 23.091 1.00 85.25 191 LYS A O 1
ATOM 1473 N N . ILE A 1 192 ? 2.583 10.009 24.149 1.00 87.06 192 ILE A N 1
ATOM 1474 C CA . ILE A 1 192 ? 1.553 10.293 25.140 1.00 87.06 192 ILE A CA 1
ATOM 1475 C C . ILE A 1 192 ? 2.198 10.174 26.516 1.00 87.06 192 ILE A C 1
ATOM 1477 O O . ILE A 1 192 ? 3.035 9.297 26.734 1.00 87.06 192 ILE A O 1
ATOM 1481 N N . ARG A 1 193 ? 1.876 11.105 27.410 1.00 91.50 193 ARG A N 1
ATOM 1482 C CA . ARG A 1 193 ? 2.333 11.041 28.799 1.00 91.50 193 ARG A CA 1
ATOM 1483 C C . ARG A 1 193 ? 1.442 10.090 29.595 1.00 91.50 193 ARG A C 1
ATOM 1485 O O . ARG A 1 193 ? 0.274 9.919 29.248 1.00 91.50 193 ARG A O 1
ATOM 1492 N N . ASP A 1 194 ? 1.969 9.529 30.675 1.00 91.75 194 ASP A N 1
ATOM 1493 C CA . ASP A 1 194 ? 1.235 8.557 31.492 1.00 91.75 194 ASP A CA 1
ATOM 1494 C C . ASP A 1 194 ? -0.063 9.147 32.072 1.00 91.75 194 ASP A C 1
ATOM 1496 O O . ASP A 1 194 ? -1.100 8.492 32.021 1.00 91.75 194 ASP A O 1
ATOM 1500 N N . ASP A 1 195 ? -0.056 10.419 32.493 1.00 93.44 195 ASP A N 1
ATOM 1501 C CA . ASP A 1 195 ? -1.249 11.125 32.988 1.00 93.44 195 ASP A CA 1
ATOM 1502 C C . ASP A 1 195 ? -2.347 11.245 31.919 1.00 93.44 195 ASP A C 1
ATOM 1504 O O . ASP A 1 195 ? -3.532 11.030 32.178 1.00 93.44 195 ASP A O 1
ATOM 1508 N N . GLU A 1 196 ? -1.953 11.558 30.684 1.00 90.88 196 GLU A N 1
ATOM 1509 C CA . GLU A 1 196 ? -2.880 11.648 29.558 1.00 90.88 196 GLU A CA 1
ATOM 1510 C C . GLU A 1 196 ? -3.411 10.262 29.160 1.00 90.88 196 GLU A C 1
ATOM 1512 O O . GLU A 1 196 ? -4.588 10.121 28.812 1.00 90.88 196 GLU A O 1
ATOM 1517 N N . MET A 1 197 ? -2.557 9.238 29.222 1.00 90.75 197 MET A N 1
ATOM 1518 C CA . MET A 1 197 ? -2.931 7.851 28.955 1.00 90.75 197 MET A CA 1
ATOM 1519 C C . MET A 1 197 ? -3.976 7.366 29.960 1.00 90.75 197 MET A C 1
ATOM 1521 O O . MET A 1 197 ? -5.032 6.881 29.551 1.00 90.75 197 MET A O 1
ATOM 1525 N N . GLU A 1 198 ? -3.717 7.535 31.257 1.00 92.25 198 GLU A N 1
ATOM 1526 C CA . GLU A 1 198 ? -4.647 7.155 32.324 1.00 92.25 198 GLU A CA 1
ATOM 1527 C C . GLU A 1 198 ? -5.994 7.859 32.162 1.00 92.25 198 GLU A C 1
ATOM 1529 O O . GLU A 1 198 ? -7.035 7.199 32.127 1.00 92.25 198 GLU A O 1
ATOM 1534 N N . PHE A 1 199 ? -5.979 9.174 31.928 1.00 91.75 199 PHE A N 1
ATOM 1535 C CA . PHE A 1 199 ? -7.196 9.949 31.695 1.00 91.75 199 PHE A CA 1
ATOM 1536 C C . PHE A 1 199 ? -8.027 9.410 30.518 1.00 91.75 199 PHE A C 1
ATOM 1538 O O . PHE A 1 199 ? -9.251 9.259 30.619 1.00 91.75 199 PHE A O 1
ATOM 1545 N N . LYS A 1 200 ? -7.382 9.088 29.387 1.00 91.75 200 LYS A N 1
ATOM 1546 C CA . LYS A 1 200 ? -8.071 8.528 28.212 1.00 91.75 200 LYS A CA 1
ATOM 1547 C C . LYS A 1 200 ? -8.605 7.119 28.478 1.00 91.75 200 LYS A C 1
ATOM 1549 O O . LYS A 1 200 ? -9.723 6.811 28.061 1.00 91.75 200 LYS A O 1
ATOM 1554 N N . LEU A 1 201 ? -7.853 6.275 29.182 1.00 89.81 201 LEU A N 1
ATOM 1555 C CA . LEU A 1 201 ? -8.282 4.917 29.524 1.00 89.81 201 LEU A CA 1
ATOM 1556 C C . LEU A 1 201 ? -9.464 4.913 30.500 1.00 89.81 201 LEU A C 1
ATOM 1558 O O . LEU A 1 201 ? -10.403 4.134 30.314 1.00 89.81 201 LEU A O 1
ATOM 1562 N N . ASP A 1 202 ? -9.472 5.799 31.492 1.00 90.75 202 ASP A N 1
ATOM 1563 C CA . ASP A 1 202 ? -10.592 5.916 32.429 1.00 90.75 202 ASP A CA 1
ATOM 1564 C C . ASP A 1 202 ? -11.857 6.437 31.746 1.00 90.75 202 ASP A C 1
ATOM 1566 O O . ASP A 1 202 ? -12.955 5.916 31.977 1.00 90.75 202 ASP A O 1
ATOM 1570 N N . ARG A 1 203 ? -11.708 7.370 30.801 1.00 89.94 203 ARG A N 1
ATOM 1571 C CA . ARG A 1 203 ? -12.809 7.795 29.930 1.00 89.94 203 ARG A CA 1
ATOM 1572 C C . ARG A 1 203 ? -13.381 6.620 29.126 1.00 89.94 203 ARG A C 1
ATOM 1574 O O . ARG A 1 203 ? -14.599 6.419 29.130 1.00 89.94 203 ARG A O 1
ATOM 1581 N N . LEU A 1 204 ? -12.524 5.798 28.510 1.00 89.06 204 LEU A N 1
ATOM 1582 C CA . LEU A 1 204 ? -12.960 4.605 27.772 1.00 89.06 204 LEU A CA 1
ATOM 1583 C C . LEU A 1 204 ? -13.684 3.602 28.675 1.00 89.06 204 LEU A C 1
ATOM 1585 O O . LEU A 1 204 ? -14.717 3.059 28.275 1.00 89.06 204 LEU A O 1
ATOM 1589 N N . ARG A 1 205 ? -13.190 3.367 29.897 1.00 86.12 205 ARG A N 1
ATOM 1590 C CA . ARG A 1 205 ? -13.851 2.493 30.884 1.00 86.12 205 ARG A CA 1
ATOM 1591 C C . ARG A 1 205 ? -15.249 2.991 31.239 1.00 86.12 205 ARG A C 1
ATOM 1593 O O . ARG A 1 205 ? -16.182 2.189 31.250 1.00 86.12 205 ARG A O 1
ATOM 1600 N N . GLY A 1 206 ? -15.407 4.294 31.478 1.00 83.62 206 GLY A N 1
ATOM 1601 C CA . GLY A 1 206 ? -16.706 4.895 31.791 1.00 83.62 206 GLY A CA 1
ATOM 1602 C C . GLY A 1 206 ? -17.720 4.738 30.656 1.00 83.62 206 GLY A C 1
ATOM 1603 O O . GLY A 1 206 ? -18.885 4.431 30.896 1.00 83.62 206 GLY A O 1
ATOM 1604 N N . ARG A 1 207 ? -17.279 4.878 29.399 1.00 81.06 207 ARG A N 1
ATOM 1605 C CA . ARG A 1 207 ? -18.178 4.799 28.236 1.00 81.06 207 ARG A CA 1
ATOM 1606 C C . ARG A 1 207 ? -18.457 3.380 27.764 1.00 81.06 207 ARG A C 1
ATOM 1608 O O . ARG A 1 207 ? -19.550 3.112 27.270 1.00 81.06 207 ARG A O 1
ATOM 1615 N N . THR A 1 208 ? -17.518 2.452 27.898 1.00 75.06 208 THR A N 1
ATOM 1616 C CA . THR A 1 208 ? -17.719 1.059 27.457 1.00 75.06 208 THR A CA 1
ATOM 1617 C C . THR A 1 208 ? -18.631 0.262 28.387 1.00 75.06 208 THR A C 1
ATOM 1619 O O . THR A 1 208 ? -19.291 -0.657 27.913 1.00 75.06 208 THR A O 1
ATOM 1622 N N . ARG A 1 209 ? -18.724 0.641 29.669 1.00 74.25 209 ARG A N 1
ATOM 1623 C CA . ARG A 1 209 ? -19.506 -0.065 30.703 1.00 74.25 209 ARG A CA 1
ATOM 1624 C C . ARG A 1 209 ? -20.935 0.449 30.920 1.00 74.25 209 ARG A C 1
ATOM 1626 O O . ARG A 1 209 ? -21.609 -0.036 31.820 1.00 74.25 209 ARG A O 1
ATOM 1633 N N . SER A 1 210 ? -21.390 1.424 30.137 1.00 55.47 210 SER A N 1
ATOM 1634 C CA . SER A 1 210 ? -22.724 2.010 30.299 1.00 55.47 210 SER A CA 1
ATOM 1635 C C . SER A 1 210 ? -23.827 1.027 29.873 1.00 55.47 210 SER A C 1
ATOM 1637 O O . SER A 1 210 ? -23.986 0.754 28.686 1.00 55.47 210 SER A O 1
ATOM 1639 N N . GLU A 1 211 ? -24.535 0.560 30.908 1.00 50.88 211 GLU A N 1
ATOM 1640 C CA . GLU A 1 211 ? -25.902 0.014 30.982 1.00 50.88 211 GLU A CA 1
ATOM 1641 C C . GLU A 1 211 ? -26.158 -1.369 30.353 1.00 50.88 211 GLU A C 1
ATOM 1643 O O . GLU A 1 211 ? -26.511 -1.511 29.182 1.00 50.88 211 GLU A O 1
ATOM 1648 N N . TYR A 1 212 ? -26.009 -2.397 31.202 1.00 46.88 212 TYR A N 1
ATOM 1649 C CA . TYR A 1 212 ? -27.102 -3.357 31.404 1.00 46.88 212 TYR A CA 1
ATOM 1650 C C . TYR A 1 212 ? -28.206 -2.692 32.224 1.00 46.88 212 TYR A C 1
ATOM 1652 O O . TYR A 1 212 ? -27.835 -1.882 33.109 1.00 46.88 212 TYR A O 1
#

InterPro domains:
  IPR001828 Receptor, ligand binding region [PF01094] (34-195)
  IPR028082 Periplasmic binding protein-like I [SSF53822] (24-209)
  IPR052612 Atrial Natriuretic Peptide Clearance Receptor [PTHR44755] (27-197)

Secondary structure (DSSP, 8-state):
-----------------EEEEEEEEETTTHHHHHHHHHHHHHHHHHTTTTTT-EEE--EEEE-SS-HHHHHHHHHIIIIIS--SEEE----HHHHHHHHHHHHHTT--EE-SS---GGGG-TTT-TTB--SS--THHHHHHHHHHHHHTT--EEEEEEESSHHHHHHHHHHHHHHHHTT-EEEEEEEE-S---HHHHHHHHHHHHHHHT---

Organism: NCBI:txid53620

pLDDT: mean 86.83, std 13.81, range [37.28, 97.94]

Mean predicted aligned error: 8.4 Å

Sequence (212 aa):
MTTLILILWITSVADGIHFRLGVTSHAVKAPYAGAAVSMAIDRAHNEGLLKGHTFSIPYRLGSCKDPAIGMDHAIELVEEEKVDAVFGLICSEVCIATGYYYTHFDVPTFPTACTSPDLDDRQLFPTLVRCAPTYNQMGNAFGVMVTQYGWKRVALFTQEDSPCVYGAEAIKSRMKLLNVTVAETLTFTKKIRDDEMEFKLDRLRGRTRSEY

Radius of gyration: 25.21 Å; Cα contacts (8 Å, |Δi|>4): 331; chains: 1; bounding box: 70×38×88 Å

Foldseek 3Di:
DDDDPPPPPPPPLVQAEEAEEEEEAAPVCQVVFQVVVVVVVVVCVVVVVRPSYHYDYHYDHDDLVDLVSLQVSLCCCCPPVVHQEYEYAAHQSNCLSSQQVCVVSLHAYEYAHHAAPVCVPCVRRVRYDYPDYHLLVLLVVVLVVCVVVVAQEDEEEFEPDPRRVRNVVSNVVSCVVVNRHHQYYHYDYPDDDPVRVVVVVVVRVVRRPPDD

Solvent-accessible surface area (backbone atoms only — not comparable to full-atom values): 11736 Å² total; per-residue (Å²): 139,85,85,81,83,79,77,77,77,75,68,77,69,66,88,42,59,76,45,31,42,26,32,33,18,36,71,89,54,29,67,60,45,52,51,52,53,52,53,51,51,54,49,39,46,75,72,58,75,41,75,63,46,46,79,46,69,58,75,43,77,27,41,80,87,38,43,64,55,28,37,52,47,45,48,46,36,54,72,72,64,56,36,64,30,40,34,30,36,46,39,40,68,32,45,56,61,33,36,50,55,33,36,76,69,71,30,38,32,36,32,56,49,37,34,53,62,75,76,68,40,55,86,69,28,66,35,56,47,75,72,36,76,45,30,54,55,51,6,55,54,51,45,51,50,33,61,76,72,65,51,54,66,46,68,46,80,38,46,72,48,69,73,44,43,47,30,51,51,23,34,52,54,34,30,57,76,68,70,28,43,73,67,46,77,47,74,42,60,100,75,73,53,70,70,62,48,51,54,53,51,52,52,49,54,61,57,69,67,68,74,131